Protein AF-A0A7C2UVB3-F1 (afdb_monomer_lite)

pLDDT: mean 71.9, std 19.76, range [25.16, 95.44]

Structure (mmCIF, N/CA/C/O backbone):
data_AF-A0A7C2UVB3-F1
#
_entry.id   AF-A0A7C2UVB3-F1
#
loop_
_atom_site.group_PDB
_atom_site.id
_atom_site.type_symbol
_atom_site.label_atom_id
_atom_site.label_alt_id
_atom_site.label_comp_id
_atom_site.label_asym_id
_atom_site.label_entity_id
_atom_site.label_seq_id
_atom_site.pdbx_PDB_ins_code
_atom_site.Cartn_x
_atom_site.Cartn_y
_atom_site.Cartn_z
_atom_site.occupancy
_atom_site.B_iso_or_equiv
_atom_site.auth_seq_id
_atom_site.auth_comp_id
_atom_site.auth_asym_id
_atom_site.auth_atom_id
_atom_site.pdbx_PDB_model_num
ATOM 1 N N . MET A 1 1 ? -19.884 -17.059 41.011 1.00 30.47 1 MET A N 1
ATOM 2 C CA . MET A 1 1 ? -20.422 -15.747 41.427 1.00 30.47 1 MET A CA 1
ATOM 3 C C . MET A 1 1 ? -20.669 -14.921 40.176 1.00 30.47 1 MET A C 1
ATOM 5 O O . MET A 1 1 ? -19.711 -14.532 39.526 1.00 30.47 1 MET A O 1
ATOM 9 N N . THR A 1 2 ? -21.927 -14.736 39.790 1.00 30.72 2 THR A N 1
ATOM 10 C CA . THR A 1 2 ? -22.340 -13.879 38.671 1.00 30.72 2 THR A CA 1
ATOM 11 C C . THR A 1 2 ? -22.621 -12.485 39.220 1.00 30.72 2 THR A C 1
ATOM 13 O O . THR A 1 2 ? -23.641 -12.265 39.870 1.00 30.72 2 THR A O 1
ATOM 16 N N . THR A 1 3 ? -21.701 -11.543 39.033 1.00 39.38 3 THR A N 1
ATOM 17 C CA . THR A 1 3 ? -21.975 -10.132 39.316 1.00 39.38 3 THR A CA 1
ATOM 18 C C . THR A 1 3 ? -22.904 -9.602 38.225 1.00 39.38 3 THR A C 1
ATOM 20 O O . THR A 1 3 ? -22.481 -9.365 37.096 1.00 39.38 3 THR A O 1
ATOM 23 N N . ASN A 1 4 ? -24.190 -9.440 38.555 1.00 39.50 4 ASN A N 1
ATOM 24 C CA . ASN A 1 4 ? -25.143 -8.679 37.747 1.00 39.50 4 ASN A CA 1
ATOM 25 C C . ASN A 1 4 ? -24.693 -7.214 37.746 1.00 39.50 4 ASN A C 1
ATOM 27 O O . ASN A 1 4 ? -25.090 -6.428 38.604 1.00 39.50 4 ASN A O 1
ATOM 31 N N . ALA A 1 5 ? -23.795 -6.864 36.828 1.00 49.72 5 ALA A N 1
ATOM 32 C CA . ALA A 1 5 ? -23.413 -5.483 36.605 1.00 49.72 5 ALA A CA 1
ATOM 33 C C . ALA A 1 5 ? -24.640 -4.729 36.082 1.00 49.72 5 ALA A C 1
ATOM 35 O O . ALA A 1 5 ? -25.196 -5.092 35.045 1.00 49.72 5 ALA A O 1
ATOM 36 N N . THR A 1 6 ? -25.072 -3.702 36.812 1.00 49.56 6 THR A N 1
ATOM 37 C CA . THR A 1 6 ? -26.117 -2.781 36.362 1.00 49.56 6 THR A CA 1
ATOM 38 C C . THR A 1 6 ? -25.749 -2.261 34.967 1.00 49.56 6 THR A C 1
ATOM 40 O O . THR A 1 6 ? -24.617 -1.799 34.790 1.00 49.56 6 THR A O 1
ATOM 43 N N . PRO A 1 7 ? -26.649 -2.347 33.968 1.00 54.38 7 PRO A N 1
ATOM 44 C CA . PRO A 1 7 ? -26.369 -1.826 32.638 1.00 54.38 7 PRO A CA 1
ATOM 45 C C . PRO A 1 7 ? -26.027 -0.329 32.715 1.00 54.38 7 PRO A C 1
ATOM 47 O O . PRO A 1 7 ? -26.645 0.382 33.514 1.00 54.38 7 PRO A O 1
ATOM 50 N N . PRO A 1 8 ? -25.074 0.169 31.907 1.00 64.94 8 PRO A N 1
ATOM 51 C CA . PRO A 1 8 ? -24.765 1.594 31.837 1.00 64.94 8 PRO A CA 1
ATOM 52 C C . PRO A 1 8 ? -26.015 2.455 31.621 1.00 64.94 8 PRO A C 1
ATOM 54 O O . PRO A 1 8 ? -26.886 2.101 30.826 1.00 64.94 8 PRO A O 1
ATOM 57 N N . ALA A 1 9 ? -26.091 3.600 32.305 1.00 68.56 9 ALA A N 1
ATOM 58 C CA . ALA A 1 9 ? -27.269 4.471 32.292 1.00 68.56 9 ALA A CA 1
ATOM 59 C C . ALA A 1 9 ? -27.664 4.935 30.878 1.00 68.56 9 ALA A C 1
ATOM 61 O O . ALA A 1 9 ? -28.852 4.988 30.566 1.00 68.56 9 ALA A O 1
ATOM 62 N N . PHE A 1 10 ? -26.684 5.164 29.995 1.00 70.94 10 PHE A N 1
ATOM 63 C CA . PHE A 1 10 ? -26.930 5.592 28.616 1.00 70.94 10 PHE A CA 1
ATOM 64 C C . PHE A 1 10 ? -27.733 4.568 27.796 1.00 70.94 10 PHE A C 1
ATOM 66 O O . PHE A 1 10 ? -28.447 4.950 26.873 1.00 70.94 10 PHE A O 1
ATOM 73 N N . LEU A 1 11 ? -27.695 3.273 28.148 1.00 67.25 11 LEU A N 1
ATOM 74 C CA . LEU A 1 11 ? -28.507 2.252 27.474 1.00 67.25 11 LEU A CA 1
ATOM 75 C C . LEU A 1 11 ? -30.012 2.474 27.689 1.00 67.25 11 LEU A C 1
ATOM 77 O O . LEU A 1 11 ? -30.822 1.973 26.913 1.00 67.25 11 LEU A O 1
ATOM 81 N N . GLN A 1 12 ? -30.408 3.218 28.727 1.00 65.44 12 GLN A N 1
ATOM 82 C CA . GLN A 1 12 ? -31.806 3.607 28.926 1.00 65.44 12 GLN A CA 1
ATOM 83 C C . GLN A 1 12 ? -32.231 4.740 27.984 1.00 65.44 12 GLN A C 1
ATOM 85 O O . GLN A 1 12 ? -33.393 4.779 27.590 1.00 65.44 12 GLN A O 1
ATOM 90 N N . GLU A 1 13 ? -31.302 5.613 27.581 1.00 64.88 13 GLU A N 1
ATOM 91 C CA . GLU A 1 13 ? -31.547 6.690 26.609 1.00 64.88 13 GLU A CA 1
ATOM 92 C C . GLU A 1 13 ? -31.698 6.150 25.178 1.00 64.88 13 GLU A C 1
ATOM 94 O O . GLU A 1 13 ? -32.412 6.733 24.369 1.00 64.88 13 GLU A O 1
ATOM 99 N N . LEU A 1 14 ? -31.090 4.995 24.886 1.00 65.62 14 LEU A N 1
ATOM 100 C CA . LEU A 1 14 ? -31.199 4.296 23.599 1.00 65.62 14 LEU A CA 1
ATOM 101 C C . LEU A 1 14 ? -32.540 3.581 23.379 1.00 65.62 14 LEU A C 1
ATOM 103 O O . LEU A 1 14 ? -32.744 2.988 22.328 1.00 65.62 14 LEU A O 1
ATOM 107 N N . ARG A 1 15 ? -33.459 3.614 24.354 1.00 61.59 15 ARG A N 1
ATOM 108 C CA . ARG A 1 15 ? -34.789 2.988 24.232 1.00 61.59 15 ARG A CA 1
ATOM 109 C C . ARG A 1 15 ? -35.727 3.715 23.265 1.00 61.59 15 ARG A C 1
ATOM 111 O O . ARG A 1 15 ? -36.823 3.224 23.019 1.00 61.59 15 ARG A O 1
ATOM 118 N N . GLY A 1 16 ? -35.341 4.893 22.778 1.00 58.34 16 GLY A N 1
ATOM 119 C CA . GLY A 1 16 ? -36.032 5.558 21.680 1.00 58.34 16 GLY A CA 1
ATOM 120 C C . GLY A 1 16 ? -35.488 5.061 20.344 1.00 58.34 16 GLY A C 1
ATOM 121 O O . GLY A 1 16 ? -34.312 5.269 20.062 1.00 58.34 16 GLY A O 1
ATOM 122 N N . ASP A 1 17 ? -36.346 4.474 19.509 1.00 63.03 17 ASP A N 1
ATOM 123 C CA . ASP A 1 17 ? -36.009 3.924 18.182 1.00 63.03 17 ASP A CA 1
ATOM 124 C C . ASP A 1 17 ? -35.639 4.991 17.125 1.00 63.03 17 ASP A C 1
ATOM 126 O O . ASP A 1 17 ? -35.741 4.747 15.926 1.00 63.03 17 ASP A O 1
ATOM 130 N N . ASP A 1 18 ? -35.236 6.200 17.528 1.00 79.69 18 ASP A N 1
ATOM 131 C CA . ASP A 1 18 ? -34.789 7.238 16.597 1.00 79.69 18 ASP A CA 1
ATOM 132 C C . ASP A 1 18 ? -33.296 7.045 16.260 1.00 79.69 18 ASP A C 1
ATOM 134 O O . ASP A 1 18 ? -32.442 7.246 17.134 1.00 79.69 18 ASP A O 1
ATOM 138 N N . PRO A 1 19 ? -32.940 6.737 14.994 1.00 78.88 19 PRO A N 1
ATOM 139 C CA . PRO A 1 19 ? -31.553 6.527 14.571 1.00 78.88 19 PRO A CA 1
ATOM 140 C C . PRO A 1 19 ? -30.614 7.681 14.934 1.00 78.88 19 PRO A C 1
ATOM 142 O O . PRO A 1 19 ? -29.458 7.463 15.300 1.00 78.88 19 PRO A O 1
ATOM 145 N N . LYS A 1 20 ? -31.104 8.928 14.879 1.00 84.56 20 LYS A N 1
ATOM 146 C CA . LYS A 1 20 ? -30.291 10.114 15.196 1.00 84.56 20 LYS A CA 1
ATOM 147 C C . LYS A 1 20 ? -29.961 10.197 16.681 1.00 84.56 20 LYS A C 1
ATOM 149 O O . LYS A 1 20 ? -28.856 10.608 17.041 1.00 84.56 20 LYS A O 1
ATOM 154 N N . THR A 1 21 ? -30.905 9.824 17.537 1.00 80.50 21 THR A N 1
ATOM 155 C CA . THR A 1 21 ? -30.712 9.753 18.986 1.00 80.50 21 THR A CA 1
ATOM 156 C C . THR A 1 21 ? -29.724 8.650 19.342 1.00 80.50 21 THR A C 1
ATOM 158 O O . THR A 1 21 ? -28.780 8.912 20.088 1.00 80.50 21 THR A O 1
ATOM 161 N N . ILE A 1 22 ? -29.869 7.466 18.740 1.00 75.00 22 ILE A N 1
ATOM 162 C CA . ILE A 1 22 ? -28.958 6.334 18.953 1.00 75.00 22 ILE A CA 1
ATOM 163 C C . ILE A 1 22 ? -27.530 6.704 18.565 1.00 75.00 22 ILE A C 1
ATOM 165 O O . ILE A 1 22 ? -26.608 6.510 19.358 1.00 75.00 22 ILE A O 1
ATOM 169 N N . GLN A 1 23 ? -27.350 7.311 17.390 1.00 80.69 23 GLN A N 1
ATOM 170 C CA . GLN A 1 23 ? -26.035 7.745 16.946 1.00 80.69 23 GLN A CA 1
ATOM 171 C C . GLN A 1 23 ? -25.456 8.784 17.908 1.00 80.69 23 GLN A C 1
ATOM 173 O O . GLN A 1 23 ? -24.386 8.560 18.459 1.00 80.69 23 GLN A O 1
ATOM 178 N N . ARG A 1 24 ? -26.189 9.857 18.226 1.00 84.88 24 ARG A N 1
ATOM 179 C CA . ARG A 1 24 ? -25.705 10.914 19.131 1.00 84.88 24 ARG A CA 1
ATOM 180 C C . ARG A 1 24 ? -25.299 10.388 20.512 1.00 84.88 24 ARG A C 1
ATOM 182 O O . ARG A 1 24 ? -24.270 10.809 21.039 1.00 84.88 24 ARG A O 1
ATOM 189 N N . VAL A 1 25 ? -26.101 9.505 21.109 1.00 78.75 25 VAL A N 1
ATOM 190 C CA . VAL A 1 25 ? -25.789 8.899 22.413 1.00 78.75 25 VAL A CA 1
ATOM 191 C C . VAL A 1 25 ? -24.550 8.015 22.294 1.00 78.75 25 VAL A C 1
ATOM 193 O O . VAL A 1 25 ? -23.646 8.139 23.113 1.00 78.75 25 VAL A O 1
ATOM 196 N N . ALA A 1 26 ? -24.445 7.191 21.248 1.00 78.94 26 ALA A N 1
ATOM 197 C CA . ALA A 1 26 ? -23.254 6.382 21.008 1.00 78.94 26 ALA A CA 1
ATOM 198 C C . ALA A 1 26 ? -21.985 7.242 20.907 1.00 78.94 26 ALA A C 1
ATOM 200 O O . ALA A 1 26 ? -21.006 6.963 21.596 1.00 78.94 26 ALA A O 1
ATOM 201 N N . GLU A 1 27 ? -22.013 8.321 20.120 1.00 84.06 27 GLU A N 1
ATOM 202 C CA . GLU A 1 27 ? -20.860 9.212 19.959 1.00 84.06 27 GLU A CA 1
ATOM 203 C C . GLU A 1 27 ? -20.448 9.877 21.276 1.00 84.06 27 GLU A C 1
ATOM 205 O O . GLU A 1 27 ? -19.255 9.934 21.584 1.00 84.06 27 GLU A O 1
ATOM 210 N N . ARG A 1 28 ? -21.431 10.342 22.063 1.00 85.12 28 ARG A N 1
ATOM 211 C CA . ARG A 1 28 ? -21.217 10.956 23.383 1.00 85.12 28 ARG A CA 1
ATOM 212 C C . ARG A 1 28 ? -20.505 10.004 24.341 1.00 85.12 28 ARG A C 1
ATOM 214 O O . ARG A 1 28 ? -19.633 10.431 25.090 1.00 85.12 28 ARG A O 1
ATOM 221 N N . GLU A 1 29 ? -20.858 8.725 24.292 1.00 81.94 29 GLU A N 1
ATOM 222 C CA . GLU A 1 29 ? -20.306 7.682 25.161 1.00 81.94 29 GLU A CA 1
ATOM 223 C C . GLU A 1 29 ? -19.037 7.025 24.576 1.00 81.94 29 GLU A C 1
ATOM 225 O O . GLU A 1 29 ? -18.498 6.082 25.155 1.00 81.94 29 GLU A O 1
ATOM 230 N N . GLY A 1 30 ? -18.530 7.512 23.435 1.00 74.25 30 GLY A N 1
ATOM 231 C CA . GLY A 1 30 ? -17.286 7.028 22.828 1.00 74.25 30 GLY A CA 1
ATOM 232 C C . GLY A 1 30 ? -17.432 5.766 21.972 1.00 74.25 30 GLY A C 1
ATOM 233 O O . GLY A 1 30 ? -16.449 5.055 21.747 1.00 74.25 30 GLY A O 1
ATOM 234 N N . PHE A 1 31 ? -18.633 5.491 21.472 1.00 76.25 31 PHE A N 1
ATOM 235 C CA . PHE A 1 31 ? -18.946 4.386 20.570 1.00 76.25 31 PHE A CA 1
ATOM 236 C C . PHE A 1 31 ? -19.192 4.875 19.140 1.00 76.25 31 PHE A C 1
ATOM 238 O O . PHE A 1 31 ? -19.507 6.037 18.875 1.00 76.25 31 PHE A O 1
ATOM 245 N N . GLU A 1 32 ? -19.027 3.959 18.200 1.00 79.31 32 GLU A N 1
ATOM 246 C CA . GLU A 1 32 ? -19.531 4.069 16.841 1.00 79.31 32 GLU A CA 1
ATOM 247 C C . GLU A 1 32 ? -20.728 3.127 16.701 1.00 79.31 32 GLU A C 1
ATOM 249 O O . GLU A 1 32 ? -20.689 1.990 17.181 1.00 79.31 32 GLU A O 1
ATOM 254 N N . ALA A 1 33 ? -21.813 3.642 16.123 1.00 80.12 33 ALA A N 1
ATOM 255 C CA . ALA A 1 33 ? -23.078 2.937 15.996 1.00 80.12 33 ALA A CA 1
ATOM 256 C C . ALA A 1 33 ? -23.246 2.416 14.569 1.00 80.12 33 ALA A C 1
ATOM 258 O O . ALA A 1 33 ? -23.208 3.192 13.616 1.00 80.12 33 ALA A O 1
ATOM 259 N N . PHE A 1 34 ? -23.478 1.114 14.439 1.00 76.38 34 PHE A N 1
ATOM 260 C CA . PHE A 1 34 ? -23.721 0.444 13.167 1.00 76.38 34 PHE A CA 1
ATOM 261 C C . PHE A 1 34 ? -25.123 -0.146 13.172 1.00 76.38 34 PHE A C 1
ATOM 263 O O . PHE A 1 34 ? -25.469 -0.901 14.080 1.00 76.38 34 PHE A O 1
ATOM 270 N N . GLN A 1 35 ? -25.917 0.171 12.155 1.00 74.81 35 GLN A N 1
ATOM 271 C CA . GLN A 1 35 ? -27.213 -0.462 11.953 1.00 74.81 35 GLN A CA 1
ATOM 272 C C . GLN A 1 35 ? -27.049 -1.636 10.990 1.00 74.81 35 GLN A C 1
ATOM 274 O O . GLN A 1 35 ? -26.565 -1.457 9.871 1.00 74.81 35 GLN A O 1
ATOM 279 N N . LYS A 1 36 ? -27.459 -2.833 11.413 1.00 68.62 36 LYS A N 1
ATOM 280 C CA . LYS A 1 36 ? -27.538 -4.002 10.534 1.00 68.62 36 LYS A CA 1
ATOM 281 C C . LYS A 1 36 ? -28.809 -4.767 10.855 1.00 68.62 36 LYS A C 1
ATOM 283 O O . LYS A 1 36 ? -29.023 -5.145 12.004 1.00 68.62 36 LYS A O 1
ATOM 288 N N . GLU A 1 37 ? -29.635 -4.965 9.829 1.00 73.75 37 GLU A N 1
ATOM 289 C CA . GLU A 1 37 ? -30.998 -5.484 9.987 1.00 73.75 37 GLU A CA 1
ATOM 290 C C . GLU A 1 37 ? -31.771 -4.628 11.014 1.00 73.75 37 GLU A C 1
ATOM 292 O O . GLU A 1 37 ? -31.737 -3.396 10.937 1.00 73.75 37 GLU A O 1
ATOM 297 N N . ASP A 1 38 ? -32.414 -5.264 11.992 1.00 69.25 38 ASP A N 1
ATOM 298 C CA . ASP A 1 38 ? -33.230 -4.605 13.016 1.00 69.25 38 ASP A CA 1
ATOM 299 C C . ASP A 1 38 ? -32.433 -4.254 14.290 1.00 69.25 38 ASP A C 1
ATOM 301 O O . ASP A 1 38 ? -33.012 -3.855 15.301 1.00 69.25 38 ASP A O 1
ATOM 305 N N . ALA A 1 39 ? -31.102 -4.410 14.274 1.00 70.06 39 ALA A N 1
ATOM 306 C CA . ALA A 1 39 ? -30.247 -4.228 15.444 1.00 70.06 39 ALA A CA 1
ATOM 307 C C . ALA A 1 39 ? -29.206 -3.112 15.269 1.00 70.06 39 ALA A C 1
ATOM 309 O O . ALA A 1 39 ? -28.646 -2.889 14.191 1.00 70.06 39 ALA A O 1
ATOM 310 N N . TRP A 1 40 ? -28.901 -2.451 16.388 1.00 71.88 40 TRP A N 1
ATOM 311 C CA . TRP A 1 40 ? -27.797 -1.503 16.508 1.00 71.88 40 TRP A CA 1
ATOM 312 C C . TRP A 1 40 ? -26.621 -2.132 17.248 1.00 71.88 40 TRP A C 1
ATOM 314 O O . TRP A 1 40 ? -26.754 -2.621 18.371 1.00 71.88 40 TRP A O 1
ATOM 324 N N . TYR A 1 41 ? -25.447 -2.065 16.630 1.00 71.94 41 TYR A N 1
ATOM 325 C CA . TYR A 1 41 ? -24.182 -2.518 17.189 1.00 71.94 41 TYR A CA 1
ATOM 326 C C . TYR A 1 41 ? -23.368 -1.301 17.613 1.00 71.94 41 TYR A C 1
ATOM 328 O O . TYR A 1 41 ? -23.036 -0.450 16.792 1.00 71.94 41 TYR A O 1
ATOM 336 N N . LEU A 1 42 ? -23.041 -1.220 18.903 1.00 72.06 42 LEU A N 1
ATOM 337 C CA . LEU A 1 42 ? -22.206 -0.160 19.459 1.00 72.06 42 LEU A CA 1
ATOM 338 C C . LEU A 1 42 ? -20.801 -0.700 19.693 1.00 72.06 42 LEU A C 1
ATOM 340 O O . LEU A 1 42 ? -20.585 -1.516 20.592 1.00 72.06 42 LEU A O 1
ATOM 344 N N . ILE A 1 43 ? -19.840 -0.241 18.897 1.00 69.06 43 ILE A N 1
ATOM 345 C CA . ILE A 1 43 ? -18.441 -0.658 19.019 1.00 69.06 43 ILE A CA 1
ATOM 346 C C . ILE A 1 43 ? -17.638 0.507 19.603 1.00 69.06 43 ILE A C 1
ATOM 348 O O . ILE A 1 43 ? -17.737 1.620 19.088 1.00 69.06 43 ILE A O 1
ATOM 352 N N . PRO A 1 44 ? -16.846 0.308 20.673 1.00 69.56 44 PRO A N 1
ATOM 353 C CA . PRO A 1 44 ? -16.008 1.373 21.211 1.00 69.56 44 PRO A CA 1
ATOM 354 C C . PRO A 1 44 ? -15.088 1.953 20.129 1.00 69.56 44 PRO A C 1
ATOM 356 O O . PRO A 1 44 ? -14.332 1.212 19.494 1.00 69.56 44 PRO A O 1
ATOM 359 N N . ARG A 1 45 ? -15.080 3.282 19.962 1.00 69.50 45 ARG A N 1
ATOM 360 C CA . ARG A 1 45 ? -14.179 3.970 19.015 1.00 69.50 45 ARG A CA 1
ATOM 361 C C . ARG A 1 45 ? -12.714 3.693 19.325 1.00 69.50 45 ARG A C 1
ATOM 363 O O . ARG A 1 45 ? -11.891 3.655 18.422 1.00 69.50 45 ARG A O 1
ATOM 370 N N . THR A 1 46 ? -12.390 3.471 20.597 1.00 65.19 46 THR A N 1
ATOM 371 C CA . THR A 1 46 ? -11.058 3.055 21.051 1.00 65.19 46 THR A CA 1
ATOM 372 C C . THR A 1 46 ? -10.642 1.708 20.470 1.00 65.19 46 THR A C 1
ATOM 374 O O . THR A 1 46 ? -9.487 1.539 20.099 1.00 65.19 46 THR A O 1
ATOM 377 N N . LEU A 1 47 ? -11.569 0.758 20.345 1.00 65.38 47 LEU A N 1
ATOM 378 C CA . LEU A 1 47 ? -11.290 -0.555 19.768 1.00 65.38 47 LEU A CA 1
ATOM 379 C C . LEU A 1 47 ? -11.107 -0.449 18.250 1.00 65.38 47 LEU A C 1
ATOM 381 O O . LEU A 1 47 ? -10.141 -0.986 17.710 1.00 65.38 47 LEU A O 1
ATOM 385 N N . LEU A 1 48 ? -11.978 0.306 17.574 1.00 66.44 48 LEU A N 1
ATOM 386 C CA . LEU A 1 48 ? -11.862 0.558 16.133 1.00 66.44 48 LEU A CA 1
ATOM 387 C C . LEU A 1 48 ? -10.575 1.315 15.790 1.00 66.44 48 LEU A C 1
ATOM 389 O O . LEU A 1 48 ? -9.884 0.969 14.830 1.00 66.44 48 LEU A O 1
ATOM 393 N N . SER A 1 49 ? -10.205 2.310 16.598 1.00 68.25 49 SER A N 1
ATOM 394 C CA . SER A 1 49 ? -8.992 3.096 16.386 1.00 68.25 49 SER A CA 1
ATOM 395 C C . SER A 1 49 ? -7.721 2.294 16.655 1.00 68.25 49 SER A C 1
ATOM 397 O O . SER A 1 49 ? -6.725 2.530 15.980 1.00 68.25 49 SER A O 1
ATOM 399 N N . GLN A 1 50 ? -7.743 1.311 17.556 1.00 67.81 50 GLN A N 1
ATOM 400 C CA . GLN A 1 50 ? -6.608 0.420 17.826 1.00 67.81 50 GLN A CA 1
ATOM 401 C C . GLN A 1 50 ? -6.387 -0.658 16.756 1.00 67.81 50 GLN A C 1
ATOM 403 O O . GLN A 1 50 ? -5.387 -1.375 16.819 1.00 67.81 50 GLN A O 1
ATOM 408 N N . SER A 1 51 ? -7.282 -0.804 15.779 1.00 72.69 51 SER A N 1
ATOM 409 C CA . SER A 1 51 ? -7.070 -1.742 14.675 1.00 72.69 51 SER A CA 1
ATOM 410 C C . SER A 1 51 ? -5.854 -1.334 13.835 1.00 72.69 51 SER A C 1
ATOM 412 O O . SER A 1 51 ? -5.605 -0.149 13.602 1.00 72.69 51 SER A O 1
ATOM 414 N N . GLN A 1 52 ? -5.096 -2.312 13.330 1.00 72.69 52 GLN A N 1
ATOM 415 C CA . GLN A 1 52 ? -3.948 -2.036 12.459 1.00 72.69 52 GLN A CA 1
ATOM 416 C C . GLN A 1 52 ? -4.342 -1.206 11.235 1.00 72.69 52 GLN A C 1
ATOM 418 O O . GLN A 1 52 ? -3.587 -0.333 10.812 1.00 72.69 52 GLN A O 1
ATOM 423 N N . ILE A 1 53 ? -5.528 -1.455 10.683 1.00 74.31 53 ILE A N 1
ATOM 424 C CA . ILE A 1 53 ? -6.007 -0.720 9.524 1.00 74.31 53 ILE A CA 1
ATOM 425 C C . ILE A 1 53 ? -6.241 0.758 9.844 1.00 74.31 53 ILE A C 1
ATOM 427 O O . ILE A 1 53 ? -5.810 1.617 9.079 1.00 74.31 53 ILE A O 1
ATOM 431 N N . ALA A 1 54 ? -6.808 1.073 11.010 1.00 77.12 54 ALA A N 1
ATOM 432 C CA . ALA A 1 54 ? -6.987 2.453 11.437 1.00 77.12 54 ALA A CA 1
ATOM 433 C C . ALA A 1 54 ? -5.641 3.140 11.731 1.00 77.12 54 ALA A C 1
ATOM 435 O O . ALA A 1 54 ? -5.474 4.314 11.394 1.00 77.12 54 ALA A O 1
ATOM 436 N N . ARG A 1 55 ? -4.659 2.417 12.297 1.00 82.88 55 ARG A N 1
ATOM 437 C CA . ARG A 1 55 ? -3.282 2.925 12.467 1.00 82.88 55 ARG A CA 1
ATOM 438 C C . ARG A 1 55 ? -2.639 3.255 11.127 1.00 82.88 55 ARG A C 1
ATOM 440 O O . ARG A 1 55 ? -2.137 4.358 10.938 1.00 82.88 55 ARG A O 1
ATOM 447 N N . ALA A 1 56 ? -2.693 2.309 10.192 1.00 84.62 56 ALA A N 1
ATOM 448 C CA . ALA A 1 56 ? -2.155 2.472 8.851 1.00 84.62 56 ALA A CA 1
ATOM 449 C C . ALA A 1 56 ? -2.813 3.650 8.133 1.00 84.62 56 ALA A C 1
ATOM 451 O O . ALA A 1 56 ? -2.105 4.449 7.533 1.00 84.62 56 ALA A O 1
ATOM 452 N N . ASN A 1 57 ? -4.136 3.798 8.251 1.00 87.50 57 ASN A N 1
ATOM 453 C CA . ASN A 1 57 ? -4.855 4.929 7.678 1.00 87.50 57 ASN A CA 1
ATOM 454 C C . ASN A 1 57 ? -4.327 6.258 8.237 1.00 87.50 57 ASN A C 1
ATOM 456 O O . ASN A 1 57 ? -3.897 7.107 7.469 1.00 87.50 57 ASN A O 1
ATOM 460 N N . ARG A 1 58 ? -4.220 6.403 9.567 1.00 90.56 58 ARG A N 1
ATOM 461 C CA . ARG A 1 58 ? -3.668 7.624 10.191 1.00 90.56 58 ARG A CA 1
ATOM 462 C C . ARG A 1 58 ? -2.236 7.926 9.753 1.00 90.56 58 ARG A C 1
ATOM 464 O O . ARG A 1 58 ? -1.930 9.078 9.457 1.00 90.56 58 ARG A O 1
ATOM 471 N N . ILE A 1 59 ? -1.370 6.912 9.691 1.00 91.00 59 ILE A N 1
ATOM 472 C CA . ILE A 1 59 ? 0.009 7.073 9.205 1.00 91.00 59 ILE A CA 1
ATOM 473 C C . ILE A 1 59 ? -0.007 7.558 7.754 1.00 91.00 59 ILE A C 1
ATOM 475 O O . ILE A 1 59 ? 0.647 8.544 7.435 1.00 91.00 59 ILE A O 1
ATOM 479 N N . LEU A 1 60 ? -0.762 6.896 6.876 1.00 92.44 60 LEU A N 1
ATOM 480 C CA . LEU A 1 60 ? -0.813 7.219 5.450 1.00 92.44 60 LEU A CA 1
ATOM 481 C C . LEU A 1 60 ? -1.423 8.596 5.185 1.00 92.44 60 LEU A C 1
ATOM 483 O O . LEU A 1 60 ? -0.872 9.339 4.379 1.00 92.44 60 LEU A O 1
ATOM 487 N N . SER A 1 61 ? -2.505 8.961 5.876 1.00 92.12 61 SER A N 1
ATOM 488 C CA . SER A 1 61 ? -3.102 10.296 5.782 1.00 92.12 61 SER A CA 1
ATOM 489 C C . SER A 1 61 ? -2.119 11.371 6.233 1.00 92.12 61 SER A C 1
ATOM 491 O O . SER A 1 61 ? -1.961 12.373 5.544 1.00 92.12 61 SER A O 1
ATOM 493 N N . HIS A 1 62 ? -1.401 11.140 7.338 1.00 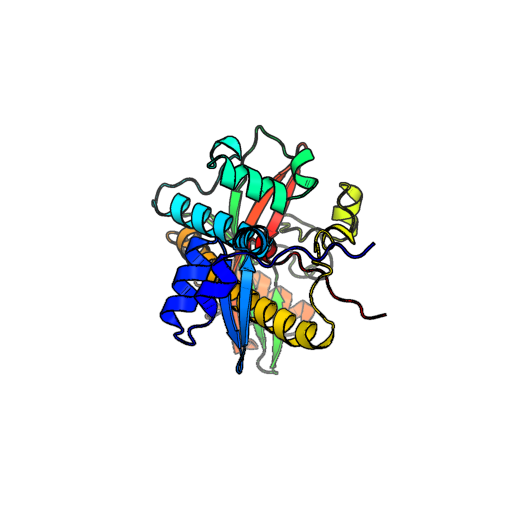93.06 62 HIS A N 1
ATOM 494 C CA . HIS A 1 62 ? -0.392 12.084 7.809 1.00 93.06 62 HIS A CA 1
ATOM 495 C C . HIS A 1 62 ? 0.785 12.206 6.835 1.00 93.06 62 HIS A C 1
ATOM 497 O O . HIS A 1 62 ? 1.278 13.302 6.591 1.00 93.06 62 HIS A O 1
ATOM 503 N N . LEU A 1 63 ? 1.238 11.093 6.255 1.00 91.44 63 LEU A N 1
ATOM 504 C CA . LEU A 1 63 ? 2.267 11.115 5.218 1.00 91.44 63 LEU A CA 1
ATOM 505 C C . LEU A 1 63 ? 1.785 11.885 3.981 1.00 91.44 63 LEU A C 1
ATOM 507 O O . LEU A 1 63 ? 2.536 12.698 3.455 1.00 91.44 63 LEU A O 1
ATOM 511 N N . LEU A 1 64 ? 0.540 11.680 3.543 1.00 91.69 64 LEU A N 1
ATOM 512 C CA . LEU A 1 64 ? -0.034 12.407 2.410 1.00 91.69 64 LEU A CA 1
ATOM 513 C C . LEU A 1 64 ? -0.072 13.915 2.668 1.00 91.69 64 LEU A C 1
ATOM 515 O O . LEU A 1 64 ? 0.363 14.683 1.814 1.00 91.69 64 LEU A O 1
ATOM 519 N N . GLU A 1 65 ? -0.549 14.322 3.844 1.00 91.00 65 GLU A N 1
ATOM 520 C CA . GLU A 1 65 ? -0.570 15.721 4.273 1.00 91.00 65 GLU A CA 1
ATOM 521 C C . GLU A 1 65 ? 0.844 16.300 4.339 1.00 91.00 65 GLU A C 1
ATOM 523 O O . GLU A 1 65 ? 1.110 17.351 3.774 1.00 91.00 65 GLU A O 1
ATOM 528 N N . ARG A 1 66 ? 1.796 15.584 4.941 1.00 87.56 66 ARG A N 1
ATOM 529 C CA . ARG A 1 66 ? 3.192 16.028 5.025 1.00 87.56 66 ARG A CA 1
ATOM 530 C C . ARG A 1 66 ? 3.821 16.263 3.652 1.00 87.56 66 ARG A C 1
ATOM 532 O O . ARG A 1 66 ? 4.666 17.141 3.512 1.00 87.56 66 ARG A O 1
ATOM 539 N N . PHE A 1 67 ? 3.456 15.458 2.659 1.00 83.12 67 PHE A N 1
ATOM 540 C CA . PHE A 1 67 ? 3.976 15.585 1.300 1.00 83.12 67 PHE A CA 1
ATOM 541 C C . PHE A 1 67 ? 3.099 16.472 0.409 1.00 83.12 67 PHE A C 1
ATOM 543 O O . PHE A 1 67 ? 3.287 16.458 -0.807 1.00 83.12 67 PHE A O 1
ATOM 550 N N . SER A 1 68 ? 2.164 17.252 0.969 1.00 80.12 68 SER A N 1
ATOM 551 C CA . SER A 1 68 ? 1.296 18.160 0.205 1.00 80.12 68 SER A CA 1
ATOM 552 C C . SER A 1 68 ? 2.048 19.296 -0.480 1.00 80.12 68 SER A C 1
ATOM 554 O O . SER A 1 68 ? 1.561 19.805 -1.487 1.00 80.12 68 SER A O 1
ATOM 556 N N . ASP A 1 69 ? 3.222 19.670 0.032 1.00 77.94 69 ASP A N 1
ATOM 557 C CA . ASP A 1 69 ? 4.059 20.748 -0.505 1.00 77.94 69 ASP A CA 1
ATOM 558 C C . ASP A 1 69 ? 5.034 20.208 -1.552 1.00 77.94 69 ASP A C 1
ATOM 560 O O . ASP A 1 69 ? 5.450 19.052 -1.488 1.00 77.94 69 ASP A O 1
ATOM 564 N N . GLU A 1 70 ? 5.313 20.972 -2.614 1.00 69.56 70 GLU A N 1
ATOM 565 C CA . GLU A 1 70 ? 6.084 20.450 -3.767 1.00 69.56 70 GLU A CA 1
ATOM 566 C C . GLU A 1 70 ? 7.546 20.184 -3.418 1.00 69.56 70 GLU A C 1
ATOM 568 O O . GLU A 1 70 ? 8.170 19.292 -3.985 1.00 69.56 70 GLU A O 1
ATOM 573 N N . GLU A 1 71 ? 8.055 20.909 -2.429 1.00 73.12 71 GLU A N 1
ATOM 574 C CA . GLU A 1 71 ? 9.421 20.793 -1.926 1.00 73.12 71 GLU A CA 1
ATOM 575 C C . GLU A 1 71 ? 9.524 19.866 -0.703 1.00 73.12 71 GLU A C 1
ATOM 577 O O . GLU A 1 71 ? 10.608 19.702 -0.135 1.00 73.12 71 GLU A O 1
ATOM 582 N N . ALA A 1 72 ? 8.412 19.256 -0.268 1.00 77.69 72 ALA A N 1
ATOM 583 C CA . ALA A 1 72 ? 8.408 18.414 0.918 1.00 77.69 72 ALA A CA 1
ATOM 584 C C . ALA A 1 72 ? 9.357 17.214 0.735 1.00 77.69 72 ALA A C 1
ATOM 586 O O . ALA A 1 72 ? 9.233 16.454 -0.232 1.00 77.69 72 ALA A O 1
ATOM 587 N N . PRO A 1 73 ? 10.299 16.980 1.667 1.00 81.00 73 PRO A N 1
ATOM 588 C CA . PRO A 1 73 ? 11.229 15.872 1.546 1.00 81.00 73 PRO A CA 1
ATOM 589 C C . PRO A 1 73 ? 10.477 14.546 1.655 1.00 81.00 73 PRO A C 1
ATOM 591 O O . PRO A 1 73 ? 9.812 14.291 2.653 1.00 81.00 73 PRO A O 1
ATOM 594 N N . THR A 1 74 ? 10.680 13.637 0.703 1.00 83.38 74 THR A N 1
ATOM 595 C CA . THR A 1 74 ? 10.086 12.281 0.691 1.00 83.38 74 THR A CA 1
ATOM 596 C C . THR A 1 74 ? 10.722 11.321 1.709 1.00 83.38 74 THR A C 1
ATOM 598 O O . THR A 1 74 ? 10.553 10.101 1.645 1.00 83.38 74 THR A O 1
ATOM 601 N N . SER A 1 75 ? 11.478 11.871 2.662 1.00 88.00 75 SER A N 1
ATOM 602 C CA . SER A 1 75 ? 12.166 11.144 3.722 1.00 88.00 75 SER A CA 1
ATOM 603 C C . SER A 1 75 ? 11.892 11.774 5.083 1.00 88.00 75 SER A C 1
ATOM 605 O O . SER A 1 75 ? 11.779 12.996 5.188 1.00 88.00 75 SER A O 1
ATOM 607 N N . PHE A 1 76 ? 11.816 10.956 6.129 1.00 90.12 76 PHE A N 1
ATOM 608 C CA . PHE A 1 76 ? 11.472 11.403 7.480 1.00 90.12 76 PHE A CA 1
ATOM 609 C C . PHE A 1 76 ? 12.120 10.514 8.548 1.00 90.12 76 PHE A C 1
ATOM 611 O O . PHE A 1 76 ? 12.466 9.364 8.291 1.00 90.12 76 PHE A O 1
ATOM 618 N N . THR A 1 77 ? 12.288 11.042 9.757 1.00 89.69 77 THR A N 1
ATOM 619 C CA . THR A 1 77 ? 12.644 10.261 10.956 1.00 89.69 77 THR A CA 1
ATOM 620 C C . THR A 1 77 ? 11.409 10.090 11.838 1.00 89.69 77 THR A C 1
ATOM 622 O O . THR A 1 77 ? 10.452 10.856 11.701 1.00 89.69 77 THR A O 1
ATOM 625 N N . LEU A 1 78 ? 11.419 9.132 12.773 1.00 88.44 78 LEU A N 1
ATOM 626 C CA . LEU A 1 78 ? 10.330 9.014 13.754 1.00 88.44 78 LEU A CA 1
ATOM 627 C C . LEU A 1 78 ? 10.177 10.285 14.599 1.00 88.44 78 LEU A C 1
ATOM 629 O O . LEU A 1 78 ? 9.054 10.699 14.856 1.00 88.44 78 LEU A O 1
ATOM 633 N N . ASP A 1 79 ? 11.284 10.943 14.950 1.00 86.00 79 ASP A N 1
ATOM 634 C CA . ASP A 1 79 ? 11.269 12.186 15.737 1.00 86.00 79 ASP A CA 1
ATOM 635 C C . ASP A 1 79 ? 10.668 13.372 14.972 1.00 86.00 79 ASP A C 1
ATOM 637 O O . ASP A 1 79 ? 10.250 14.360 15.568 1.00 86.00 79 ASP A O 1
ATOM 641 N N . SER A 1 80 ? 10.616 13.281 13.640 1.00 87.56 80 SER A N 1
ATOM 642 C CA . SER A 1 80 ? 9.984 14.297 12.797 1.00 87.56 80 SER A CA 1
ATOM 643 C C . SER A 1 80 ? 8.472 14.109 12.637 1.00 87.56 80 SER A C 1
ATOM 645 O O . SER A 1 80 ? 7.828 14.947 12.001 1.00 87.56 80 SER A O 1
ATOM 647 N N . LEU A 1 81 ? 7.913 13.013 13.160 1.00 90.00 81 LEU A N 1
ATOM 648 C CA . LEU A 1 81 ? 6.480 12.735 13.161 1.00 90.00 81 LEU A CA 1
ATOM 649 C C . LEU A 1 81 ? 5.851 13.226 14.474 1.00 90.00 81 LEU A C 1
ATOM 651 O O . LEU A 1 81 ? 6.509 13.201 15.516 1.00 90.00 81 LEU A O 1
ATOM 655 N N . PRO A 1 82 ? 4.560 13.610 14.473 1.00 93.56 82 PRO A N 1
ATOM 656 C CA . PRO A 1 82 ? 3.820 13.823 15.709 1.00 93.56 82 PRO A CA 1
ATOM 657 C C . PRO A 1 82 ? 3.950 12.600 16.632 1.00 93.56 82 PRO A C 1
ATOM 659 O O . PRO A 1 82 ? 3.873 11.476 16.126 1.00 93.56 82 PRO A O 1
ATOM 662 N N . PRO A 1 83 ? 4.081 12.769 17.964 1.00 92.94 83 PRO A N 1
ATOM 663 C CA . PRO A 1 83 ? 4.343 11.659 18.8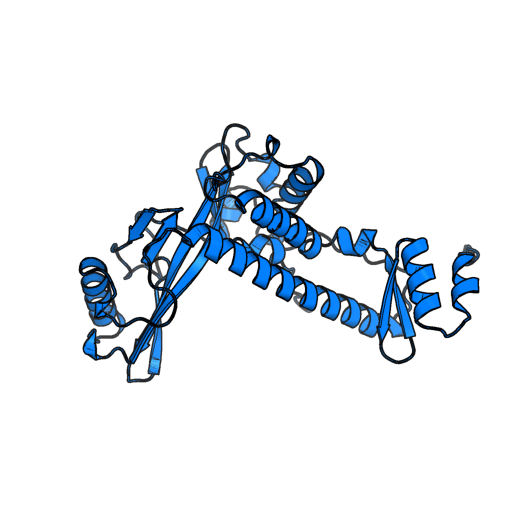86 1.00 92.94 83 PRO A CA 1
ATOM 664 C C . PRO A 1 83 ? 3.374 10.484 18.734 1.00 92.94 83 PRO A C 1
ATOM 666 O O . PRO A 1 83 ? 3.793 9.330 18.738 1.00 92.94 83 PRO A O 1
ATOM 669 N N . THR A 1 84 ? 2.087 10.773 18.518 1.00 91.50 84 THR A N 1
ATOM 670 C CA . THR A 1 84 ? 1.069 9.751 18.258 1.00 91.50 84 THR A CA 1
ATOM 671 C C . THR A 1 84 ? 1.359 8.978 16.973 1.00 91.50 84 THR A C 1
ATOM 673 O O . THR A 1 84 ? 1.344 7.758 16.994 1.00 91.50 84 THR A O 1
ATOM 676 N N . ILE A 1 85 ? 1.681 9.648 15.864 1.00 93.56 85 ILE A N 1
ATOM 677 C CA . ILE A 1 85 ? 1.966 8.985 14.580 1.00 93.56 85 ILE A CA 1
ATOM 678 C C . ILE A 1 85 ? 3.280 8.200 14.636 1.00 93.56 85 ILE A C 1
ATOM 680 O O . ILE A 1 85 ? 3.359 7.105 14.081 1.00 93.56 85 ILE A O 1
ATOM 684 N N . ALA A 1 86 ? 4.294 8.725 15.328 1.00 91.19 86 ALA A N 1
ATOM 685 C CA . ALA A 1 86 ? 5.541 8.007 15.569 1.00 91.19 86 ALA A CA 1
ATOM 686 C C . ALA A 1 86 ? 5.281 6.690 16.313 1.00 91.19 86 ALA A C 1
ATOM 688 O O . ALA A 1 86 ? 5.825 5.654 15.935 1.00 91.19 86 ALA A O 1
ATOM 689 N N . GLU A 1 87 ? 4.420 6.718 17.331 1.00 89.44 87 GLU A N 1
ATOM 690 C CA . GLU A 1 87 ? 4.058 5.521 18.085 1.00 89.44 87 GLU A CA 1
ATOM 691 C C . GLU A 1 87 ? 3.229 4.538 17.258 1.00 89.44 87 GLU A C 1
ATOM 693 O O . GLU A 1 87 ? 3.534 3.350 17.241 1.00 89.44 87 GLU A O 1
ATOM 698 N N . GLU A 1 88 ? 2.255 5.015 16.482 1.00 88.62 88 GLU A N 1
ATOM 699 C CA . GLU A 1 88 ? 1.499 4.152 15.565 1.00 88.62 88 GLU A CA 1
ATOM 700 C C . GLU A 1 88 ? 2.418 3.487 14.535 1.00 88.62 88 GLU A C 1
ATOM 702 O O . GLU A 1 88 ? 2.257 2.304 14.236 1.00 88.62 88 GLU A O 1
ATOM 707 N N . MET A 1 89 ? 3.416 4.213 14.020 1.00 86.31 89 MET A N 1
ATOM 708 C CA . MET A 1 89 ? 4.426 3.654 13.123 1.00 86.31 89 MET A CA 1
ATOM 709 C C . MET A 1 89 ? 5.255 2.577 13.830 1.00 86.31 89 MET A C 1
ATOM 711 O O . MET A 1 89 ? 5.460 1.510 13.257 1.00 86.31 89 MET A O 1
ATOM 715 N N . ARG A 1 90 ? 5.693 2.797 15.079 1.00 83.81 90 ARG A N 1
ATOM 716 C CA . ARG A 1 90 ? 6.387 1.758 15.864 1.00 83.81 90 ARG A CA 1
ATOM 717 C C . ARG A 1 90 ? 5.510 0.525 16.063 1.00 83.81 90 ARG A C 1
ATOM 719 O O . ARG A 1 90 ? 5.985 -0.584 15.846 1.00 83.81 90 ARG A O 1
ATOM 726 N N . LEU A 1 91 ? 4.234 0.713 16.401 1.00 77.56 91 LEU A N 1
ATOM 727 C CA . LEU A 1 91 ? 3.276 -0.378 16.589 1.00 77.56 91 LEU A CA 1
ATOM 728 C C . LEU A 1 91 ? 3.040 -1.166 15.295 1.00 77.56 91 LEU A C 1
ATOM 730 O O . LEU A 1 91 ? 3.000 -2.392 15.335 1.00 77.56 91 LEU A O 1
ATOM 734 N N . VAL A 1 92 ? 2.921 -0.491 14.147 1.00 76.62 92 VAL A N 1
ATOM 735 C CA . VAL A 1 92 ? 2.768 -1.154 12.838 1.00 76.62 92 VAL A CA 1
ATOM 736 C C . VAL A 1 92 ? 4.056 -1.861 12.403 1.00 76.62 92 VAL A C 1
ATOM 738 O O . VAL A 1 92 ? 3.985 -2.887 11.733 1.00 76.62 92 VAL A O 1
ATOM 741 N N . LEU A 1 93 ? 5.230 -1.356 12.790 1.00 73.94 93 LEU A N 1
ATOM 742 C CA . LEU A 1 93 ? 6.515 -2.018 12.540 1.00 73.94 93 LEU A CA 1
ATOM 743 C C . LEU A 1 93 ? 6.777 -3.206 13.487 1.00 73.94 93 LEU A C 1
ATOM 745 O O . LEU A 1 93 ? 7.618 -4.050 13.170 1.00 73.94 93 LEU A O 1
ATOM 749 N N . GLY A 1 94 ? 6.088 -3.287 14.629 1.00 73.81 94 GLY A N 1
ATOM 750 C CA . GLY A 1 94 ? 6.283 -4.345 15.624 1.00 73.81 94 GLY A CA 1
ATOM 751 C C . GLY A 1 94 ? 7.736 -4.407 16.103 1.00 73.81 94 GLY A C 1
ATOM 752 O O . GLY A 1 94 ? 8.391 -3.373 16.258 1.00 73.81 94 GLY A O 1
ATOM 753 N N . ASP A 1 95 ? 8.301 -5.604 16.285 1.00 67.38 95 ASP A N 1
ATOM 754 C CA . ASP A 1 95 ? 9.656 -5.703 16.849 1.00 67.38 95 ASP A CA 1
ATOM 755 C C . ASP A 1 95 ? 10.768 -5.240 15.885 1.00 67.38 95 ASP A C 1
ATOM 757 O O . ASP A 1 95 ? 11.916 -5.073 16.310 1.00 67.38 95 ASP A O 1
ATOM 761 N N . ILE A 1 96 ? 10.449 -4.943 14.612 1.00 70.38 96 ILE A N 1
ATOM 762 C CA . ILE A 1 96 ? 11.374 -4.236 13.705 1.00 70.38 96 ILE A CA 1
ATOM 763 C C . ILE A 1 96 ? 11.733 -2.863 14.287 1.00 70.38 96 ILE A C 1
ATOM 765 O O . ILE A 1 96 ? 12.875 -2.422 14.136 1.00 70.38 96 ILE A O 1
ATOM 769 N N . ALA A 1 97 ? 10.813 -2.221 15.018 1.00 77.31 97 ALA A N 1
ATOM 770 C CA . ALA A 1 97 ? 11.039 -0.925 15.653 1.00 77.31 97 ALA A CA 1
ATOM 771 C C . ALA A 1 97 ? 12.279 -0.922 16.572 1.00 77.31 97 ALA A C 1
ATOM 773 O O . ALA A 1 97 ? 13.033 0.048 16.590 1.00 77.31 97 ALA A O 1
ATOM 774 N N . ASN A 1 98 ? 12.562 -2.038 17.257 1.00 78.38 98 ASN A N 1
ATOM 775 C CA . ASN A 1 98 ? 13.719 -2.185 18.156 1.00 78.38 98 ASN A CA 1
ATOM 776 C C . ASN A 1 98 ? 15.070 -2.242 17.417 1.00 78.38 98 ASN A C 1
ATOM 778 O O . ASN A 1 98 ? 16.143 -2.159 18.025 1.00 78.38 98 ASN A O 1
ATOM 782 N N . ARG A 1 99 ? 15.028 -2.426 16.096 1.00 77.62 99 ARG A N 1
ATOM 783 C CA . ARG A 1 99 ? 16.193 -2.605 15.222 1.00 77.62 99 ARG A CA 1
ATOM 784 C C . ARG A 1 99 ? 16.410 -1.423 14.285 1.00 77.62 99 ARG A C 1
ATOM 786 O O . ARG A 1 99 ? 17.366 -1.455 13.504 1.00 77.62 99 ARG A O 1
ATOM 793 N N . LEU A 1 100 ? 15.556 -0.404 14.384 1.00 82.12 100 LEU A N 1
ATOM 794 C CA . LEU A 1 100 ? 15.695 0.836 13.641 1.00 82.12 100 LEU A CA 1
ATOM 795 C C . LEU A 1 100 ? 17.041 1.489 13.942 1.00 82.12 100 LEU A C 1
ATOM 797 O O . LEU A 1 100 ? 17.521 1.484 15.082 1.00 82.12 100 LEU A O 1
ATOM 801 N N . ASP A 1 101 ? 17.635 2.051 12.898 1.00 83.00 101 ASP A N 1
ATOM 802 C CA . ASP A 1 101 ? 18.693 3.032 13.070 1.00 83.00 101 ASP A CA 1
ATOM 803 C C . ASP A 1 101 ? 18.046 4.398 13.308 1.00 83.00 101 ASP A C 1
ATOM 805 O O . ASP A 1 101 ? 17.461 4.989 12.401 1.00 83.00 101 ASP A O 1
ATOM 809 N N . SER A 1 102 ? 18.111 4.889 14.545 1.00 73.62 102 SER A N 1
ATOM 810 C CA . SER A 1 102 ? 17.525 6.179 14.920 1.00 73.62 102 SER A CA 1
ATOM 811 C C . SER A 1 102 ? 18.199 7.368 14.229 1.00 73.62 102 SER A C 1
ATOM 813 O O . SER A 1 102 ? 17.617 8.448 14.195 1.00 73.62 102 SER A O 1
ATOM 815 N N . GLY A 1 103 ? 19.416 7.192 13.699 1.00 76.88 103 GLY A N 1
ATOM 816 C CA . GLY A 1 103 ? 20.154 8.243 12.998 1.00 76.88 103 GLY A CA 1
ATOM 817 C C . GLY A 1 103 ? 19.758 8.420 11.531 1.00 76.88 103 GLY A C 1
ATOM 818 O O . GLY A 1 103 ? 20.170 9.400 10.909 1.00 76.88 103 GLY A O 1
ATOM 819 N N . ASP A 1 104 ? 18.969 7.503 10.972 1.00 84.31 104 ASP A N 1
ATOM 820 C CA . ASP A 1 104 ? 18.698 7.447 9.539 1.00 84.31 104 ASP A CA 1
ATOM 821 C C . ASP A 1 104 ? 17.202 7.608 9.217 1.00 84.31 104 ASP A C 1
ATOM 823 O O . ASP A 1 104 ? 16.318 7.532 10.075 1.00 84.31 104 ASP A O 1
ATOM 827 N N . ARG A 1 105 ? 16.905 7.920 7.954 1.00 89.62 105 ARG A N 1
ATOM 828 C CA . ARG A 1 105 ? 15.580 8.343 7.498 1.00 89.62 105 ARG A CA 1
ATOM 829 C C . ARG A 1 105 ? 14.845 7.209 6.804 1.00 89.62 105 ARG A C 1
ATOM 831 O O . ARG A 1 105 ? 15.381 6.548 5.912 1.00 89.62 105 ARG A O 1
ATOM 838 N N . PHE A 1 106 ? 13.567 7.078 7.137 1.00 89.81 106 PHE A N 1
ATOM 839 C CA . PHE A 1 106 ? 12.596 6.413 6.283 1.00 89.81 106 PHE A CA 1
ATOM 840 C C . PHE A 1 106 ? 12.543 7.145 4.947 1.00 89.81 106 PHE A C 1
ATOM 842 O O . PHE A 1 106 ? 12.614 8.375 4.920 1.00 89.81 106 PHE A O 1
ATOM 849 N N . LYS A 1 107 ? 12.426 6.410 3.841 1.00 87.12 107 LYS A N 1
ATOM 850 C CA . LYS A 1 107 ? 12.350 6.989 2.490 1.00 87.12 107 LYS A CA 1
ATOM 851 C C . LYS A 1 107 ? 11.171 6.396 1.746 1.00 87.12 107 LYS A C 1
ATOM 853 O O . LYS A 1 107 ? 11.022 5.175 1.725 1.00 87.12 107 LYS A O 1
ATOM 858 N N . LEU A 1 108 ? 10.366 7.248 1.125 1.00 87.75 108 LEU A N 1
ATOM 859 C CA . LEU A 1 108 ? 9.360 6.817 0.168 1.00 87.75 108 LEU A CA 1
ATOM 860 C C . LEU A 1 108 ? 9.904 6.921 -1.250 1.00 87.75 108 LEU A C 1
ATOM 862 O O . LEU A 1 108 ? 10.574 7.888 -1.613 1.00 87.75 108 LEU A O 1
ATOM 866 N N . ASN A 1 109 ? 9.590 5.918 -2.055 1.00 85.50 109 ASN A N 1
ATOM 867 C CA . ASN A 1 109 ? 9.894 5.898 -3.478 1.00 85.50 109 ASN A CA 1
ATOM 868 C C . ASN A 1 109 ? 8.782 5.167 -4.223 1.00 85.50 109 ASN A C 1
ATOM 870 O O . ASN A 1 109 ? 8.067 4.356 -3.633 1.00 85.50 109 ASN A O 1
ATOM 874 N N . VAL A 1 110 ? 8.661 5.417 -5.523 1.00 87.75 110 VAL A N 1
ATOM 875 C CA . VAL A 1 110 ? 7.731 4.675 -6.373 1.00 87.75 110 VAL A CA 1
ATOM 876 C C . VAL A 1 110 ? 8.522 3.726 -7.249 1.00 87.75 110 VAL A C 1
ATOM 878 O O . VAL A 1 110 ? 9.455 4.123 -7.943 1.00 87.75 110 VAL A O 1
ATOM 881 N N . ASN A 1 111 ? 8.182 2.449 -7.178 1.00 86.31 111 ASN A N 1
ATOM 882 C CA . ASN A 1 111 ? 8.698 1.449 -8.093 1.00 86.31 111 ASN A CA 1
ATOM 883 C C . ASN A 1 111 ? 7.693 1.275 -9.224 1.00 86.31 111 ASN A C 1
ATOM 885 O O . ASN A 1 111 ? 6.490 1.255 -8.987 1.00 86.31 111 ASN A O 1
ATOM 889 N N . ILE A 1 112 ? 8.191 1.168 -10.447 1.00 85.44 112 ILE A N 1
ATOM 890 C CA . ILE A 1 112 ? 7.385 0.929 -11.637 1.00 85.44 112 ILE A CA 1
ATOM 891 C C . ILE A 1 112 ? 7.588 -0.522 -12.032 1.00 85.44 112 ILE A C 1
ATOM 893 O O . ILE A 1 112 ? 8.722 -0.982 -12.174 1.00 85.44 112 ILE A O 1
ATOM 897 N N . HIS A 1 113 ? 6.493 -1.239 -12.196 1.00 85.56 113 HIS A N 1
ATOM 898 C CA . HIS A 1 113 ? 6.448 -2.615 -12.661 1.00 85.56 113 HIS A CA 1
ATOM 899 C C . HIS A 1 113 ? 5.881 -2.648 -14.079 1.00 85.56 113 HIS A C 1
ATOM 901 O O . HIS A 1 113 ? 5.191 -1.715 -14.485 1.00 85.56 113 HIS A O 1
ATOM 907 N N . LEU A 1 114 ? 6.160 -3.709 -14.832 1.00 86.94 114 LEU A N 1
ATOM 908 C CA . LEU A 1 114 ? 5.624 -3.876 -16.181 1.00 86.94 114 LEU A CA 1
ATOM 909 C C . LEU A 1 114 ? 4.748 -5.120 -16.228 1.00 86.94 114 LEU A C 1
ATOM 911 O O . LEU A 1 114 ? 5.194 -6.215 -15.885 1.00 86.94 114 LEU A O 1
ATOM 915 N N . ARG A 1 115 ? 3.508 -4.957 -16.683 1.00 88.00 115 ARG A N 1
ATOM 916 C CA . ARG A 1 115 ? 2.628 -6.059 -17.070 1.00 88.00 115 ARG A CA 1
ATOM 917 C C . ARG A 1 115 ? 2.522 -6.076 -18.586 1.00 88.00 115 ARG A C 1
ATOM 919 O O . ARG A 1 115 ? 2.277 -5.041 -19.195 1.00 88.00 115 ARG A O 1
ATOM 926 N N . GLY A 1 116 ? 2.708 -7.238 -19.192 1.00 84.44 116 GLY A N 1
ATOM 927 C CA . GLY A 1 116 ? 2.575 -7.398 -20.634 1.00 84.44 116 GLY A CA 1
ATOM 928 C C . GLY A 1 116 ? 1.616 -8.516 -20.996 1.00 84.44 116 GLY A C 1
ATOM 929 O O . GLY A 1 116 ? 1.422 -9.463 -20.227 1.00 84.44 116 GLY A O 1
ATOM 930 N N . ARG A 1 117 ? 1.022 -8.399 -22.180 1.00 89.62 117 ARG A N 1
ATOM 931 C CA . ARG A 1 117 ? 0.177 -9.419 -22.799 1.00 89.62 117 ARG A CA 1
ATOM 932 C C . ARG A 1 117 ? 0.633 -9.631 -24.232 1.00 89.62 117 ARG A C 1
ATOM 934 O O . ARG A 1 117 ? 0.856 -8.670 -24.969 1.00 89.62 117 ARG A O 1
ATOM 941 N N . LEU A 1 118 ? 0.793 -10.890 -24.609 1.00 90.12 118 LEU A N 1
ATOM 942 C CA . LEU A 1 118 ? 1.057 -11.303 -25.979 1.00 90.12 118 LEU A CA 1
ATOM 943 C C . LEU A 1 118 ? -0.265 -11.487 -26.735 1.00 90.12 118 LEU A C 1
ATOM 945 O O . LEU A 1 118 ? -1.294 -11.789 -26.136 1.00 90.12 118 LEU A O 1
ATOM 949 N N . LYS A 1 119 ? -0.232 -11.392 -28.067 1.00 94.56 119 LYS A N 1
ATOM 950 C CA . LYS A 1 119 ? -1.395 -11.610 -28.955 1.00 94.56 119 LYS A CA 1
ATOM 951 C C . LYS A 1 119 ? -2.028 -12.998 -28.831 1.00 94.56 119 LYS A C 1
ATOM 953 O O . LYS A 1 119 ? -3.163 -13.190 -29.245 1.00 94.56 119 LYS A O 1
ATOM 958 N N . ASN A 1 120 ? -1.295 -13.967 -28.284 1.00 88.50 120 ASN A N 1
ATOM 959 C CA . ASN A 1 120 ? -1.805 -15.299 -27.960 1.00 88.50 120 ASN A CA 1
ATOM 960 C C . ASN A 1 120 ? -2.440 -15.376 -26.556 1.00 88.50 120 ASN A C 1
ATOM 962 O O . ASN A 1 120 ? -2.633 -16.474 -26.042 1.00 88.50 120 ASN A O 1
ATOM 966 N N . GLU A 1 121 ? -2.713 -14.226 -25.932 1.00 89.19 121 GLU A N 1
ATOM 967 C CA . GLU A 1 121 ? -3.313 -14.062 -24.604 1.00 89.19 121 GLU A CA 1
ATOM 968 C C . GLU A 1 121 ? -2.404 -14.407 -23.411 1.00 89.19 121 GLU A C 1
ATOM 970 O O . GLU A 1 121 ? -2.820 -14.283 -22.259 1.00 89.19 121 GLU A O 1
ATOM 975 N N . THR A 1 122 ? -1.141 -14.776 -23.649 1.00 83.75 122 THR A N 1
ATOM 976 C CA . THR A 1 122 ? -0.178 -15.035 -22.568 1.00 83.75 122 THR A CA 1
ATOM 977 C C . THR A 1 122 ? 0.185 -13.733 -21.861 1.00 83.75 122 THR A C 1
ATOM 979 O O . THR A 1 122 ? 0.685 -12.795 -22.484 1.00 83.75 122 THR A O 1
ATOM 982 N N . THR A 1 123 ? -0.029 -13.679 -20.547 1.00 85.12 123 THR A N 1
ATOM 983 C CA . THR A 1 123 ? 0.348 -12.539 -19.703 1.00 85.12 123 THR A CA 1
ATOM 984 C C . THR A 1 123 ? 1.663 -12.791 -18.982 1.00 85.12 123 THR A C 1
ATOM 986 O O . THR A 1 123 ? 1.896 -13.896 -18.493 1.00 85.12 123 THR A O 1
ATOM 989 N N . PHE A 1 124 ? 2.471 -11.751 -18.816 1.00 80.00 124 PHE A N 1
ATOM 990 C CA . PHE A 1 124 ? 3.690 -11.787 -18.015 1.00 80.00 124 PHE A CA 1
ATOM 991 C C . PHE A 1 124 ? 3.825 -10.531 -17.156 1.00 80.00 124 PHE A C 1
ATOM 993 O O . PHE A 1 124 ? 3.181 -9.506 -17.393 1.00 80.00 124 PHE A O 1
ATOM 1000 N N . TYR A 1 125 ? 4.673 -10.624 -16.138 1.00 80.69 125 TYR A N 1
ATOM 1001 C CA . TYR A 1 125 ? 4.919 -9.546 -15.195 1.00 80.69 125 TYR A CA 1
ATOM 1002 C C . TYR A 1 125 ? 6.410 -9.447 -14.899 1.00 80.69 125 TYR A C 1
ATOM 1004 O O . TYR A 1 125 ? 7.030 -10.428 -14.488 1.00 80.69 125 TYR A O 1
ATOM 1012 N N . ILE A 1 126 ? 6.971 -8.257 -15.092 1.00 77.19 126 ILE A N 1
ATOM 1013 C CA . ILE A 1 126 ? 8.350 -7.939 -14.739 1.00 77.19 126 ILE A CA 1
ATOM 1014 C C . ILE A 1 126 ? 8.310 -7.034 -13.505 1.00 77.19 126 ILE A C 1
ATOM 1016 O O . ILE A 1 126 ? 7.886 -5.871 -13.592 1.00 77.19 126 ILE A O 1
ATOM 1020 N N . PRO A 1 127 ? 8.732 -7.544 -12.336 1.00 69.25 127 PRO A N 1
ATOM 1021 C CA . PRO A 1 127 ? 8.851 -6.714 -11.159 1.00 69.25 127 PRO A CA 1
ATOM 1022 C C . PRO A 1 127 ? 10.007 -5.729 -11.356 1.00 69.25 127 PRO A C 1
ATOM 1024 O O . PRO A 1 127 ? 11.121 -6.144 -11.647 1.00 69.25 127 PRO A O 1
ATOM 1027 N N . PHE A 1 128 ? 9.744 -4.441 -11.119 1.00 74.44 128 PHE A N 1
ATOM 1028 C CA . PHE A 1 128 ? 10.754 -3.385 -11.068 1.00 74.44 128 PHE A CA 1
ATOM 1029 C C . PHE A 1 128 ? 11.481 -3.144 -12.404 1.00 74.44 128 PHE A C 1
ATOM 1031 O O . PHE A 1 128 ? 12.601 -3.588 -12.625 1.00 74.44 128 PHE A O 1
ATOM 1038 N N . VAL A 1 129 ? 10.848 -2.363 -13.278 1.00 80.38 129 VAL A N 1
ATOM 1039 C CA . VAL A 1 129 ? 11.461 -1.823 -14.502 1.00 80.38 129 VAL A CA 1
ATOM 1040 C C . VAL A 1 129 ? 11.985 -0.400 -14.320 1.00 80.38 129 VAL A C 1
ATOM 1042 O O . VAL A 1 129 ? 12.830 0.040 -15.094 1.00 80.38 129 VAL A O 1
ATOM 1045 N N . ALA A 1 130 ? 11.528 0.325 -13.293 1.00 83.12 130 ALA A N 1
ATOM 1046 C CA . ALA A 1 130 ? 12.087 1.625 -12.931 1.00 83.12 130 ALA A CA 1
ATOM 1047 C C . ALA A 1 130 ? 11.835 1.997 -11.465 1.00 83.12 130 ALA A C 1
ATOM 1049 O O . ALA A 1 130 ? 10.951 1.455 -10.799 1.00 83.12 130 ALA A O 1
ATOM 1050 N N . ARG A 1 131 ? 12.584 2.990 -10.983 1.00 83.44 131 ARG A N 1
ATOM 1051 C CA . ARG A 1 131 ? 12.311 3.731 -9.750 1.00 83.44 131 ARG A CA 1
ATOM 1052 C C . ARG A 1 131 ? 12.092 5.202 -10.072 1.00 83.44 131 ARG A C 1
ATOM 1054 O O . ARG A 1 131 ? 12.968 5.821 -10.669 1.00 83.44 131 ARG A O 1
ATOM 1061 N N . ALA A 1 132 ? 10.979 5.756 -9.613 1.00 81.69 132 ALA A N 1
ATOM 1062 C CA . ALA A 1 132 ? 10.717 7.185 -9.595 1.00 81.69 132 ALA A CA 1
ATOM 1063 C C . ALA A 1 132 ? 10.875 7.733 -8.167 1.00 81.69 132 ALA A C 1
ATOM 1065 O O . ALA A 1 132 ? 10.300 7.202 -7.208 1.00 81.69 132 ALA A O 1
ATOM 1066 N N . THR A 1 133 ? 11.656 8.803 -8.033 1.00 71.19 133 THR A N 1
ATOM 1067 C CA . THR A 1 133 ? 11.831 9.549 -6.784 1.00 71.19 133 THR A CA 1
ATOM 1068 C C . THR A 1 133 ? 11.830 11.040 -7.103 1.00 71.19 133 THR A C 1
ATOM 1070 O O . THR A 1 133 ? 12.856 11.578 -7.520 1.00 71.19 133 THR A O 1
ATOM 1073 N N . GLY A 1 134 ? 10.693 11.710 -6.900 1.00 69.50 134 GLY A N 1
ATOM 1074 C CA . GLY A 1 134 ? 10.559 13.134 -7.206 1.00 69.50 134 GLY A CA 1
ATOM 1075 C C . GLY A 1 134 ? 10.678 13.397 -8.707 1.00 69.50 134 GLY A C 1
ATOM 1076 O O . GLY A 1 134 ? 9.851 12.930 -9.483 1.00 69.50 134 GLY A O 1
ATOM 1077 N N . ASP A 1 135 ? 11.709 14.133 -9.110 1.00 71.50 135 ASP A N 1
ATOM 1078 C CA . ASP A 1 135 ? 12.023 14.491 -10.500 1.00 71.50 135 ASP A CA 1
ATOM 1079 C C . ASP A 1 135 ? 12.884 13.445 -11.232 1.00 71.50 135 ASP A C 1
ATOM 1081 O O . ASP A 1 135 ? 13.088 13.529 -12.444 1.00 71.50 135 ASP A O 1
ATOM 1085 N N . LYS A 1 136 ? 13.406 12.441 -10.516 1.00 78.31 136 LYS A N 1
ATOM 1086 C CA . LYS A 1 136 ? 14.335 11.450 -11.073 1.00 78.31 136 LYS A CA 1
ATOM 1087 C C . LYS A 1 136 ? 13.658 10.122 -11.346 1.00 78.31 136 LYS A C 1
ATOM 1089 O O . LYS A 1 136 ? 12.982 9.561 -10.484 1.00 78.31 136 LYS A O 1
ATOM 1094 N N . VAL A 1 137 ? 13.952 9.576 -12.521 1.00 83.50 137 VAL A N 1
ATOM 1095 C CA . VAL A 1 137 ? 13.548 8.235 -12.943 1.00 83.50 137 VAL A CA 1
ATOM 1096 C C . VAL A 1 137 ? 14.795 7.447 -13.294 1.00 83.50 137 VAL A C 1
ATOM 1098 O O . VAL A 1 137 ? 15.595 7.873 -14.123 1.00 83.50 137 VAL A O 1
ATOM 1101 N N . VAL A 1 138 ? 14.954 6.291 -12.663 1.00 84.19 138 VAL A N 1
ATOM 1102 C CA . VAL A 1 138 ? 16.045 5.359 -12.940 1.00 84.19 138 VAL A CA 1
ATOM 1103 C C . VAL A 1 138 ? 15.439 4.069 -13.468 1.00 84.19 138 VAL A C 1
ATOM 1105 O O . VAL A 1 138 ? 14.779 3.351 -12.719 1.00 84.19 138 VAL A O 1
ATOM 1108 N N . TRP A 1 139 ? 15.648 3.789 -14.752 1.00 82.19 139 TRP A N 1
ATOM 1109 C CA . TRP A 1 139 ? 15.214 2.550 -15.396 1.00 82.19 139 TRP A CA 1
ATOM 1110 C C . TRP A 1 139 ? 16.169 1.401 -15.063 1.00 82.19 139 TRP A C 1
ATOM 1112 O O . TRP A 1 139 ? 17.377 1.601 -14.940 1.00 82.19 139 TRP A O 1
ATOM 1122 N N . SER A 1 140 ? 15.624 0.199 -14.898 1.00 75.56 140 SER A N 1
ATOM 1123 C CA . SER A 1 140 ? 16.376 -1.023 -14.629 1.00 75.56 140 SER A CA 1
ATOM 1124 C C . SER A 1 140 ? 16.298 -1.947 -15.837 1.00 75.56 140 SER A C 1
ATOM 1126 O O . SER A 1 140 ? 15.227 -2.434 -16.192 1.00 75.56 140 SER A O 1
ATOM 1128 N N . THR A 1 141 ? 17.447 -2.177 -16.466 1.00 67.06 141 THR A N 1
ATOM 1129 C CA . THR A 1 141 ? 17.597 -2.967 -17.701 1.00 67.06 141 THR A CA 1
ATOM 1130 C C . THR A 1 141 ? 18.330 -4.293 -17.466 1.00 67.06 141 THR A C 1
ATOM 1132 O O . THR A 1 141 ? 18.606 -5.048 -18.395 1.00 67.06 141 THR A O 1
ATOM 1135 N N . THR A 1 142 ? 18.656 -4.619 -16.213 1.00 57.56 142 THR A N 1
ATOM 1136 C CA . THR A 1 142 ? 19.470 -5.789 -15.866 1.00 57.56 142 THR A CA 1
ATOM 1137 C C . THR A 1 142 ? 18.625 -7.037 -15.594 1.00 57.56 142 THR A C 1
ATOM 1139 O O . THR A 1 142 ? 17.784 -7.052 -14.701 1.00 57.56 142 THR A O 1
ATOM 1142 N N . ASN A 1 143 ? 18.917 -8.111 -16.340 1.00 53.19 143 ASN A N 1
ATOM 1143 C CA . ASN A 1 143 ? 18.560 -9.515 -16.081 1.00 53.19 143 ASN A CA 1
ATOM 1144 C C . ASN A 1 143 ? 17.130 -9.789 -15.572 1.00 53.19 143 ASN A C 1
ATOM 1146 O O . ASN A 1 143 ? 16.927 -10.467 -14.567 1.00 53.19 143 ASN A O 1
ATOM 1150 N N . TRP A 1 144 ? 16.117 -9.391 -16.348 1.00 63.97 144 TRP A N 1
ATOM 1151 C CA . TRP A 1 144 ? 14.718 -9.800 -16.116 1.00 63.97 144 TRP A CA 1
ATOM 1152 C C . TRP A 1 144 ? 14.488 -11.318 -16.245 1.00 63.97 144 TRP A C 1
ATOM 1154 O O . TRP A 1 144 ? 13.450 -11.832 -15.832 1.00 63.97 144 TRP A O 1
ATOM 1164 N N . ARG A 1 145 ? 15.483 -12.040 -16.779 1.00 46.06 145 ARG A N 1
ATOM 1165 C CA . ARG A 1 145 ? 15.563 -13.506 -16.856 1.00 46.06 145 ARG A CA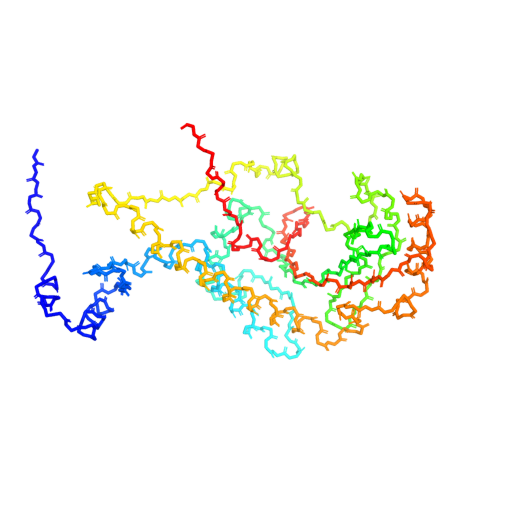 1
ATOM 1166 C C . ARG A 1 145 ? 15.469 -14.178 -15.471 1.00 46.06 145 ARG A C 1
ATOM 1168 O O . ARG A 1 145 ? 14.965 -15.289 -15.376 1.00 46.06 145 ARG A O 1
ATOM 1175 N N . ASP A 1 146 ? 15.885 -13.468 -14.419 1.00 38.34 146 ASP A N 1
ATOM 1176 C CA . ASP A 1 146 ? 15.917 -13.915 -13.019 1.00 38.34 146 ASP A CA 1
ATOM 1177 C C . ASP A 1 146 ? 14.761 -13.351 -12.172 1.00 38.34 146 ASP A C 1
ATOM 1179 O O . ASP A 1 146 ? 14.801 -13.393 -10.941 1.00 38.34 146 ASP A O 1
ATOM 1183 N N . ALA A 1 147 ? 13.683 -12.852 -12.789 1.00 37.81 147 ALA A N 1
ATOM 1184 C CA . ALA A 1 147 ? 12.478 -12.442 -12.053 1.00 37.81 147 ALA A CA 1
ATOM 1185 C C . ALA A 1 147 ? 11.805 -13.613 -11.296 1.00 37.81 147 ALA A C 1
ATOM 1187 O O . ALA A 1 147 ? 11.007 -13.385 -10.387 1.00 37.81 147 ALA A O 1
ATOM 1188 N N . SER A 1 148 ? 12.177 -14.858 -11.617 1.00 33.44 148 SER A N 1
ATOM 1189 C CA . SER A 1 148 ? 11.892 -16.071 -10.839 1.00 33.44 148 SER A CA 1
ATOM 1190 C C . SER A 1 148 ? 13.053 -16.549 -9.941 1.00 33.44 148 SER A C 1
ATOM 1192 O O . SER A 1 148 ? 12.864 -17.488 -9.172 1.00 33.44 148 SER A O 1
ATOM 1194 N N . SER A 1 149 ? 14.243 -15.935 -9.998 1.00 28.66 149 SER A N 1
ATOM 1195 C CA . SER A 1 149 ? 15.476 -16.426 -9.353 1.00 28.66 149 SER A CA 1
ATOM 1196 C C . SER A 1 149 ? 16.598 -15.372 -9.204 1.00 28.66 149 SER A C 1
ATOM 1198 O O . SER A 1 149 ? 17.645 -15.492 -9.814 1.00 28.66 149 SER A O 1
ATOM 1200 N N . SER A 1 150 ? 16.409 -14.357 -8.353 1.00 31.48 150 SER A N 1
ATOM 1201 C CA . SER A 1 150 ? 17.438 -13.557 -7.636 1.00 31.48 150 SER A CA 1
ATOM 1202 C C . SER A 1 150 ? 18.852 -13.326 -8.240 1.00 31.48 150 SER A C 1
ATOM 1204 O O . SER A 1 150 ? 19.673 -14.238 -8.260 1.00 31.48 150 SER A O 1
ATOM 1206 N N . SER A 1 151 ? 19.228 -12.049 -8.440 1.00 30.48 151 SER A N 1
ATOM 1207 C CA . SER A 1 151 ? 20.364 -11.319 -7.801 1.00 30.48 151 SER A CA 1
ATOM 1208 C C . SER A 1 151 ? 21.070 -10.322 -8.747 1.00 30.48 151 SER A C 1
ATOM 1210 O O . SER A 1 151 ? 21.713 -10.708 -9.713 1.00 30.48 151 SER A O 1
ATOM 1212 N N . GLY A 1 152 ? 20.996 -9.015 -8.440 1.00 27.00 152 GLY A N 1
ATOM 1213 C CA . GLY A 1 152 ? 21.822 -7.995 -9.110 1.00 27.00 152 GLY A CA 1
ATOM 1214 C C . GLY A 1 152 ? 21.198 -6.601 -9.252 1.00 27.00 152 GLY A C 1
ATOM 1215 O O . GLY A 1 152 ? 20.668 -6.265 -10.298 1.00 27.00 152 GLY A O 1
ATOM 1216 N N . GLN A 1 153 ? 21.334 -5.781 -8.203 1.00 31.31 153 GLN A N 1
ATOM 1217 C CA . GLN A 1 153 ? 21.233 -4.307 -8.189 1.00 31.31 153 GLN A CA 1
ATOM 1218 C C . GLN A 1 153 ? 19.934 -3.649 -8.679 1.00 31.31 153 GLN A C 1
ATOM 1220 O O . GLN A 1 153 ? 19.816 -3.047 -9.739 1.00 31.31 153 GLN A O 1
ATOM 1225 N N . GLY A 1 154 ? 18.996 -3.678 -7.743 1.00 32.25 154 GLY A N 1
ATOM 1226 C CA . GLY A 1 154 ? 17.721 -2.978 -7.744 1.00 32.25 154 GLY A CA 1
ATOM 1227 C C . GLY A 1 154 ? 16.733 -3.715 -6.854 1.00 32.25 154 GLY A C 1
ATOM 1228 O O . GLY A 1 154 ? 15.543 -3.707 -7.128 1.00 32.25 154 GLY A O 1
ATOM 1229 N N . THR A 1 155 ? 17.218 -4.440 -5.837 1.00 28.67 155 THR A N 1
ATOM 1230 C CA . THR A 1 155 ? 16.402 -5.361 -5.054 1.00 28.67 155 THR A CA 1
ATOM 1231 C C . THR A 1 155 ? 15.435 -4.566 -4.199 1.00 28.67 155 THR A C 1
ATOM 1233 O O . THR A 1 155 ? 15.721 -4.165 -3.072 1.00 28.67 155 THR A O 1
ATOM 1236 N N . VAL A 1 156 ? 14.252 -4.363 -4.751 1.00 34.47 156 VAL A N 1
ATOM 1237 C CA . VAL A 1 156 ? 13.019 -4.294 -3.993 1.00 34.47 156 VAL A CA 1
ATOM 1238 C C . VAL A 1 156 ? 12.808 -5.699 -3.441 1.00 34.47 156 VAL A C 1
ATOM 1240 O O . VAL A 1 156 ? 12.068 -6.510 -3.991 1.00 34.47 156 VAL A O 1
ATOM 1243 N N . SER A 1 157 ? 13.586 -6.035 -2.415 1.00 33.78 157 SER A N 1
ATOM 1244 C CA . SER A 1 157 ? 13.462 -7.300 -1.717 1.00 33.78 157 SER A CA 1
ATOM 1245 C C . SER A 1 157 ? 12.128 -7.256 -1.002 1.00 33.78 157 SER A C 1
ATOM 1247 O O . SER A 1 157 ? 12.044 -6.717 0.097 1.00 33.78 157 SER A O 1
ATOM 1249 N N . VAL A 1 158 ? 11.082 -7.825 -1.603 1.00 36.12 158 VAL A N 1
ATOM 1250 C CA . VAL A 1 158 ? 9.997 -8.358 -0.783 1.00 36.12 158 VAL A CA 1
ATOM 1251 C C . VAL A 1 158 ? 10.699 -9.328 0.169 1.00 36.12 158 VAL A C 1
ATOM 1253 O O . VAL A 1 158 ? 11.331 -10.275 -0.309 1.00 36.12 158 VAL A O 1
ATOM 1256 N N . PRO A 1 159 ? 10.741 -9.037 1.477 1.00 37.88 159 PRO A N 1
ATOM 1257 C CA . PRO A 1 159 ? 11.574 -9.799 2.385 1.00 37.88 159 PRO A CA 1
ATOM 1258 C C . PRO A 1 159 ? 11.084 -11.247 2.371 1.00 37.88 159 PRO A C 1
ATOM 1260 O O . PRO A 1 159 ? 9.917 -11.522 2.649 1.00 37.88 159 PRO A O 1
ATOM 1263 N N . THR A 1 160 ? 11.958 -12.168 1.967 1.00 42.12 160 THR A N 1
ATOM 1264 C CA . THR A 1 160 ? 11.626 -13.591 1.935 1.00 42.12 160 THR A CA 1
ATOM 1265 C C . THR A 1 160 ? 11.377 -14.085 3.353 1.00 42.12 160 THR A C 1
ATOM 1267 O O . THR A 1 160 ? 11.895 -13.533 4.325 1.00 42.12 160 THR A O 1
ATOM 1270 N N . GLU A 1 161 ? 10.609 -15.160 3.487 1.00 44.88 161 GLU A N 1
ATOM 1271 C CA . GLU A 1 161 ? 10.336 -15.791 4.778 1.00 44.88 161 GLU A CA 1
ATOM 1272 C C . GLU A 1 161 ? 11.629 -16.052 5.583 1.00 44.88 161 GLU A C 1
ATOM 1274 O O . GLU A 1 161 ? 11.712 -15.786 6.782 1.00 44.88 161 GLU A O 1
ATOM 1279 N N . THR A 1 162 ? 12.678 -16.496 4.892 1.00 43.19 162 THR A N 1
ATOM 1280 C CA . THR A 1 162 ? 14.019 -16.723 5.439 1.00 43.19 162 THR A CA 1
ATOM 1281 C C . THR A 1 162 ? 14.716 -15.428 5.860 1.00 43.19 162 THR A C 1
ATOM 1283 O O . THR A 1 162 ? 15.319 -15.390 6.932 1.00 43.19 162 THR A O 1
ATOM 1286 N N . PHE A 1 163 ? 14.616 -14.364 5.054 1.00 45.72 163 PHE A N 1
ATOM 1287 C CA . PHE A 1 163 ? 15.180 -13.045 5.360 1.00 45.72 163 PHE A CA 1
ATOM 1288 C C . PHE A 1 163 ? 14.545 -12.453 6.621 1.00 45.72 163 PHE A C 1
ATOM 1290 O O . PHE A 1 163 ? 15.256 -11.977 7.503 1.00 45.72 163 PHE A O 1
ATOM 1297 N N . LEU A 1 164 ? 13.219 -12.552 6.750 1.00 47.25 164 LEU A N 1
ATOM 1298 C CA . LEU A 1 164 ? 12.497 -12.141 7.953 1.00 47.25 164 LEU A CA 1
ATOM 1299 C C . LEU A 1 164 ? 13.044 -12.893 9.179 1.00 47.25 164 LEU A C 1
ATOM 1301 O O . LEU A 1 164 ? 13.522 -12.262 10.127 1.00 47.25 164 LEU A O 1
ATOM 1305 N N . ARG A 1 165 ? 13.104 -14.233 9.125 1.00 50.12 165 ARG A N 1
ATOM 1306 C CA . ARG A 1 165 ? 13.595 -15.062 10.244 1.00 50.12 165 ARG A CA 1
ATOM 1307 C C . ARG A 1 165 ? 15.041 -14.752 10.640 1.00 50.12 165 ARG A C 1
ATOM 1309 O O . ARG A 1 165 ? 15.331 -14.666 11.831 1.00 50.12 165 ARG A O 1
ATOM 1316 N N . GLN A 1 166 ? 15.940 -14.566 9.670 1.00 44.94 166 GLN A N 1
ATOM 1317 C CA . GLN A 1 166 ? 17.361 -14.252 9.901 1.00 44.94 166 GLN A CA 1
ATOM 1318 C C . GLN A 1 166 ? 17.547 -12.957 10.701 1.00 44.94 166 GLN A C 1
ATOM 1320 O O . GLN A 1 166 ? 18.495 -12.799 11.468 1.00 44.94 166 GLN A O 1
ATOM 1325 N N . PHE A 1 167 ? 16.606 -12.040 10.536 1.00 45.06 167 PHE A N 1
ATOM 1326 C CA . PHE A 1 167 ? 16.572 -10.742 11.179 1.00 45.06 167 PHE A CA 1
ATOM 1327 C C . PHE A 1 167 ? 15.701 -10.722 12.444 1.00 45.06 167 PHE A C 1
ATOM 1329 O O . PHE A 1 167 ? 15.352 -9.657 12.955 1.00 45.06 167 PHE A O 1
ATOM 1336 N N . GLY A 1 168 ? 15.386 -11.904 12.979 1.00 40.34 168 GLY A N 1
ATOM 1337 C CA . GLY A 1 168 ? 14.584 -12.081 14.184 1.00 40.34 168 GLY A CA 1
ATOM 1338 C C . GLY A 1 168 ? 13.089 -11.874 13.968 1.00 40.34 168 GLY A C 1
ATOM 1339 O O . GLY A 1 168 ? 12.348 -12.073 14.915 1.00 40.34 168 GLY A O 1
ATOM 1340 N N . ILE A 1 169 ? 12.648 -11.533 12.753 1.00 44.66 169 ILE A N 1
ATOM 1341 C CA . ILE A 1 169 ? 11.249 -11.307 12.377 1.00 44.66 169 ILE A CA 1
ATOM 1342 C C . ILE A 1 169 ? 10.641 -12.681 12.065 1.00 44.66 169 ILE A C 1
ATOM 1344 O O . ILE A 1 169 ? 10.857 -13.233 10.987 1.00 44.66 169 ILE A O 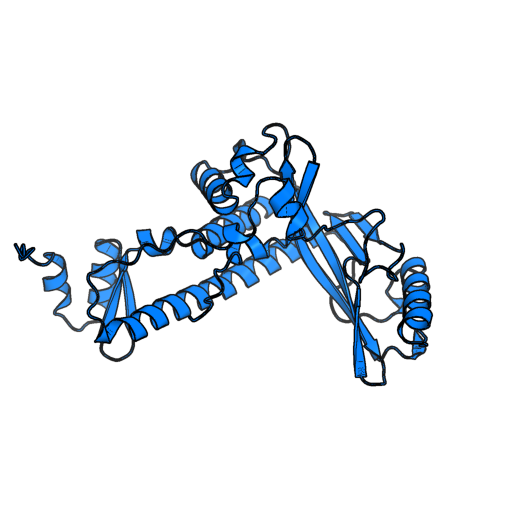1
ATOM 1348 N N . ARG A 1 170 ? 9.942 -13.322 13.011 1.00 44.03 170 ARG A N 1
ATOM 1349 C CA . ARG A 1 170 ? 9.331 -14.633 12.723 1.00 44.03 170 ARG A CA 1
ATOM 1350 C C . ARG A 1 170 ? 8.259 -14.474 11.642 1.00 44.03 170 ARG A C 1
ATOM 1352 O O . ARG A 1 170 ? 7.626 -13.444 11.474 1.00 44.03 170 ARG A O 1
ATOM 1359 N N . VAL A 1 171 ? 8.007 -15.553 10.926 1.00 38.34 171 VAL A N 1
ATOM 1360 C CA . VAL A 1 171 ? 6.968 -15.650 9.879 1.00 38.34 171 VAL A CA 1
ATOM 1361 C C . VAL A 1 171 ? 5.570 -15.492 10.465 1.00 38.34 171 VAL A C 1
ATOM 1363 O O . VAL A 1 171 ? 4.645 -15.007 9.825 1.00 38.34 171 VAL A O 1
ATOM 1366 N N . GLU A 1 172 ? 5.470 -15.830 11.743 1.00 36.53 172 GLU A N 1
ATOM 1367 C CA . GLU A 1 172 ? 4.337 -15.625 12.631 1.00 36.53 172 GLU A CA 1
ATOM 1368 C C . GLU A 1 172 ? 4.089 -14.134 12.942 1.00 36.53 172 GLU A C 1
ATOM 1370 O O . GLU A 1 172 ? 3.162 -13.811 13.667 1.00 36.53 172 GLU A O 1
ATOM 1375 N N . TRP A 1 173 ? 4.881 -13.188 12.422 1.00 36.69 173 TRP A N 1
ATOM 1376 C CA . TRP A 1 173 ? 4.738 -11.753 12.732 1.00 36.69 173 TRP A CA 1
ATOM 1377 C C . TRP A 1 173 ? 3.667 -11.066 11.878 1.00 36.69 173 TRP A C 1
ATOM 1379 O O . TRP A 1 173 ? 3.390 -9.886 12.054 1.00 36.69 173 TRP A O 1
ATOM 1389 N N . GLY A 1 174 ? 3.000 -11.840 11.015 1.00 29.94 174 GLY A N 1
ATOM 1390 C CA . GLY A 1 174 ? 1.655 -11.557 10.508 1.00 29.94 174 GLY A CA 1
ATOM 1391 C C . GLY A 1 174 ? 0.523 -11.994 11.454 1.00 29.94 174 GLY A C 1
ATOM 1392 O O . GLY A 1 174 ? -0.635 -12.008 11.042 1.00 29.94 174 GLY A O 1
ATOM 1393 N N . LEU A 1 175 ? 0.828 -12.396 12.692 1.00 29.39 175 LEU A N 1
ATOM 1394 C CA . LEU A 1 175 ? -0.137 -12.915 13.664 1.00 29.39 175 LEU A CA 1
ATOM 1395 C C . LEU A 1 175 ? 0.075 -12.280 15.044 1.00 29.39 175 LEU A C 1
ATOM 1397 O O . LEU A 1 175 ? 0.517 -12.953 15.968 1.00 29.39 175 LEU A O 1
ATOM 1401 N N . LEU A 1 176 ? -0.288 -11.008 15.225 1.00 26.03 176 LEU A N 1
ATOM 1402 C CA . LEU A 1 176 ? -0.488 -10.465 16.570 1.00 26.03 176 LEU A CA 1
ATOM 1403 C C . LEU A 1 176 ? -1.723 -9.556 16.646 1.00 26.03 176 LEU A C 1
ATOM 1405 O O . LEU A 1 176 ? -1.881 -8.612 15.878 1.00 26.03 176 LEU A O 1
ATOM 1409 N N . CYS A 1 177 ? -2.534 -9.868 17.662 1.00 25.23 177 CYS A N 1
ATOM 1410 C CA . CYS A 1 177 ? -3.637 -9.115 18.266 1.00 25.23 177 CYS A CA 1
ATOM 1411 C C . CYS A 1 177 ? -5.034 -9.225 17.629 1.00 25.23 177 CYS A C 1
ATOM 1413 O O . CYS A 1 177 ? -5.407 -8.439 16.768 1.00 25.23 177 CYS A O 1
ATOM 1415 N N . PHE A 1 178 ? -5.876 -10.072 18.234 1.00 25.38 178 PHE A N 1
ATOM 1416 C CA . PHE A 1 178 ? -7.267 -9.705 18.520 1.00 25.38 178 PHE A CA 1
ATOM 1417 C C . PHE A 1 178 ? -7.619 -10.077 19.963 1.00 25.38 178 PHE A C 1
ATOM 1419 O O . PHE A 1 178 ? -7.592 -11.245 20.346 1.00 25.38 178 PHE A O 1
ATOM 1426 N N . HIS A 1 179 ? -7.967 -9.068 20.762 1.00 25.33 179 HIS A N 1
ATOM 1427 C CA . HIS A 1 179 ? -8.692 -9.258 22.011 1.00 25.33 179 HIS A CA 1
ATOM 1428 C C . HIS A 1 179 ? -10.184 -9.314 21.683 1.00 25.33 179 HIS A C 1
ATOM 1430 O O . HIS A 1 179 ? -10.760 -8.311 21.265 1.00 25.33 179 HIS A O 1
ATOM 1436 N N . TYR A 1 180 ? -10.804 -10.478 21.871 1.00 31.45 180 TYR A N 1
ATOM 1437 C CA . TYR A 1 180 ? -12.255 -10.619 21.792 1.00 31.45 180 TYR A CA 1
ATOM 1438 C C . TYR A 1 180 ? -12.876 -10.492 23.185 1.00 31.45 180 TYR A C 1
ATOM 1440 O O . TYR A 1 180 ? -12.411 -11.090 24.157 1.00 31.45 180 TYR A O 1
ATOM 1448 N N . ASN A 1 181 ? -13.930 -9.684 23.269 1.00 31.55 181 ASN A N 1
ATOM 1449 C CA . ASN A 1 181 ? -14.731 -9.465 24.466 1.00 31.55 181 ASN A CA 1
ATOM 1450 C C . ASN A 1 181 ? -15.679 -10.662 24.670 1.00 31.55 181 ASN A C 1
ATOM 1452 O O . ASN A 1 181 ? -16.483 -10.976 23.797 1.00 31.55 181 ASN A O 1
ATOM 1456 N N . SER A 1 182 ? -15.602 -11.318 25.828 1.00 30.50 182 SER A N 1
ATOM 1457 C CA . SER A 1 182 ? -16.324 -12.549 26.190 1.00 30.50 182 SER A CA 1
ATOM 1458 C C . SER A 1 182 ? -17.826 -12.373 26.481 1.00 30.50 182 SER A C 1
ATOM 1460 O O . SER A 1 182 ? -18.433 -13.236 27.111 1.00 30.50 182 SER A O 1
ATOM 1462 N N . ARG A 1 183 ? -18.438 -11.255 26.068 1.00 34.69 183 ARG A N 1
ATOM 1463 C CA . ARG A 1 183 ? -19.823 -10.885 26.424 1.00 34.69 183 ARG A CA 1
ATOM 1464 C C . ARG A 1 183 ? -20.831 -10.915 25.275 1.00 34.69 183 ARG A C 1
ATOM 1466 O O . ARG A 1 183 ? -21.984 -10.562 25.500 1.00 34.69 183 ARG A O 1
ATOM 1473 N N . ILE A 1 184 ? -20.432 -11.312 24.069 1.00 41.47 184 ILE A N 1
ATOM 1474 C CA . ILE A 1 184 ? -21.374 -11.475 22.956 1.00 41.47 184 ILE A CA 1
ATOM 1475 C C . ILE A 1 184 ? -21.879 -12.919 22.987 1.00 41.47 184 ILE A C 1
ATOM 1477 O O . ILE A 1 184 ? -21.093 -13.852 22.837 1.00 41.47 184 ILE A O 1
ATOM 1481 N N . ASP A 1 185 ? -23.178 -13.095 23.230 1.00 44.22 185 ASP A N 1
ATOM 1482 C CA . ASP A 1 185 ? -23.850 -14.387 23.081 1.00 44.22 185 ASP A CA 1
ATOM 1483 C C . ASP A 1 185 ? -23.666 -14.901 21.640 1.00 44.22 185 ASP A C 1
ATOM 1485 O O . ASP A 1 185 ? -23.697 -14.128 20.676 1.00 44.22 185 ASP A O 1
ATOM 1489 N N . GLY A 1 186 ? -23.420 -16.203 21.490 1.00 44.34 186 GLY A N 1
ATOM 1490 C CA . GLY A 1 186 ? -22.917 -16.811 20.255 1.00 44.34 186 GLY A CA 1
ATOM 1491 C C . GLY A 1 186 ? -23.813 -16.610 19.029 1.00 44.34 186 GLY A C 1
ATOM 1492 O O . GLY A 1 186 ? -23.333 -16.666 17.898 1.00 44.34 186 GLY A O 1
ATOM 1493 N N . SER A 1 187 ? -25.095 -16.319 19.251 1.00 53.75 187 SER A N 1
ATOM 1494 C CA . SER A 1 187 ? -26.115 -16.053 18.232 1.00 53.75 187 SER A CA 1
ATOM 1495 C C . SER A 1 187 ? -25.877 -14.772 17.420 1.00 53.75 187 SER A C 1
ATOM 1497 O O . SER A 1 187 ? -26.226 -14.737 16.243 1.00 53.75 187 SER A O 1
ATOM 1499 N N . HIS A 1 188 ? -25.243 -13.743 17.997 1.00 53.38 188 HIS A N 1
ATOM 1500 C CA . HIS A 1 188 ? -25.018 -12.445 17.337 1.00 53.38 188 HIS A CA 1
ATOM 1501 C C . HIS A 1 188 ? -23.567 -12.220 16.878 1.00 53.38 188 HIS A C 1
ATOM 1503 O O . HIS A 1 188 ? -23.270 -11.206 16.240 1.00 53.38 188 HIS A O 1
ATOM 1509 N N . LEU A 1 189 ? -22.662 -13.165 17.167 1.00 57.47 189 LEU A N 1
ATOM 1510 C CA . LEU A 1 189 ? -21.240 -13.082 16.810 1.00 57.47 189 LEU A CA 1
ATOM 1511 C C . LEU A 1 189 ? -21.013 -12.964 15.303 1.00 57.47 189 LEU A C 1
ATOM 1513 O O . LEU A 1 189 ? -20.154 -12.198 14.878 1.00 57.47 189 LEU A O 1
ATOM 1517 N N . LYS A 1 190 ? -21.785 -13.704 14.498 1.00 60.06 190 LYS A N 1
ATOM 1518 C CA . LYS A 1 190 ? -21.651 -13.685 13.037 1.00 60.06 190 LYS A CA 1
ATOM 1519 C C . LYS A 1 190 ? -21.952 -12.294 12.477 1.00 60.06 190 LYS A C 1
ATOM 1521 O O . LYS A 1 190 ? -21.118 -11.723 11.790 1.00 60.06 190 LYS A O 1
ATOM 1526 N N . THR A 1 191 ? -23.086 -11.709 12.853 1.00 63.84 191 THR A N 1
ATOM 1527 C CA . THR A 1 191 ? -23.491 -10.382 12.376 1.00 63.84 191 THR A CA 1
ATOM 1528 C C . THR A 1 191 ? -22.548 -9.282 12.869 1.00 63.84 191 THR A C 1
ATOM 1530 O O . THR A 1 191 ? -22.200 -8.392 12.097 1.00 63.84 191 THR A O 1
ATOM 1533 N N . ALA A 1 192 ? -22.060 -9.360 14.114 1.00 59.81 192 ALA A N 1
ATOM 1534 C CA . ALA A 1 192 ? -21.046 -8.434 14.628 1.00 59.81 192 ALA A CA 1
ATOM 1535 C C . ALA A 1 192 ? -19.701 -8.562 13.884 1.00 59.81 192 ALA A C 1
ATOM 1537 O O . ALA A 1 192 ? -19.058 -7.554 13.590 1.00 59.81 192 ALA A O 1
ATOM 1538 N N . ALA A 1 193 ? -19.287 -9.786 13.540 1.00 64.19 193 ALA A N 1
ATOM 1539 C CA . ALA A 1 193 ? -18.104 -10.029 12.716 1.00 64.19 193 ALA A CA 1
ATOM 1540 C C . ALA A 1 193 ? -18.278 -9.480 11.292 1.00 64.19 193 ALA A C 1
ATOM 1542 O O . ALA A 1 193 ? -17.341 -8.891 10.748 1.00 64.19 193 ALA A O 1
ATOM 1543 N N . ASP A 1 194 ? -19.475 -9.603 10.714 1.00 65.12 194 ASP A N 1
ATOM 1544 C CA . ASP A 1 194 ? -19.778 -9.027 9.407 1.00 65.12 194 ASP A CA 1
ATOM 1545 C C . ASP A 1 194 ? -19.721 -7.488 9.457 1.00 65.12 194 ASP A C 1
ATOM 1547 O O . ASP A 1 194 ? -19.117 -6.886 8.580 1.00 65.12 194 ASP A O 1
ATOM 1551 N N . VAL A 1 195 ? -20.260 -6.838 10.502 1.00 67.19 195 VAL A N 1
ATOM 1552 C CA . VAL A 1 195 ? -20.157 -5.371 10.693 1.00 67.19 195 VAL A CA 1
ATOM 1553 C C . VAL A 1 195 ? -18.697 -4.906 10.740 1.00 67.19 195 VAL A C 1
ATOM 1555 O O . VAL A 1 195 ? -18.337 -3.928 10.089 1.00 67.19 195 VAL A O 1
ATOM 1558 N N . ILE A 1 196 ? -17.838 -5.613 11.482 1.00 67.56 196 ILE A N 1
ATOM 1559 C CA . ILE A 1 196 ? -16.403 -5.291 11.551 1.00 67.56 196 ILE A CA 1
ATOM 1560 C C . ILE A 1 196 ? -15.734 -5.508 10.189 1.00 67.56 196 ILE A C 1
ATOM 1562 O O . ILE A 1 196 ? -14.893 -4.710 9.784 1.00 67.56 196 ILE A O 1
ATOM 1566 N N . THR A 1 197 ? -16.120 -6.559 9.463 1.00 70.06 197 THR A N 1
ATOM 1567 C CA . THR A 1 197 ? -15.593 -6.848 8.122 1.00 70.06 197 THR A CA 1
ATOM 1568 C C . THR A 1 197 ? -15.971 -5.755 7.123 1.00 70.06 197 THR A C 1
ATOM 1570 O O . THR A 1 197 ? -15.113 -5.316 6.355 1.00 70.06 197 THR A O 1
ATOM 1573 N N . ASP A 1 198 ? -17.221 -5.288 7.162 1.00 71.75 198 ASP A N 1
ATOM 1574 C CA . ASP A 1 198 ? -17.729 -4.203 6.318 1.00 71.75 198 ASP A CA 1
ATOM 1575 C C . ASP A 1 198 ? -17.002 -2.880 6.638 1.00 71.75 198 ASP A C 1
ATOM 1577 O O . ASP A 1 198 ? -16.535 -2.184 5.732 1.00 71.75 198 ASP A O 1
ATOM 1581 N N . TYR A 1 199 ? -16.813 -2.568 7.927 1.00 74.94 199 TYR A N 1
ATOM 1582 C CA . TYR A 1 199 ? -16.032 -1.407 8.371 1.00 74.94 199 TYR A CA 1
ATOM 1583 C C . TYR A 1 199 ? -14.576 -1.475 7.884 1.00 74.94 199 TYR A C 1
ATOM 1585 O O . TYR A 1 199 ? -14.053 -0.513 7.315 1.00 74.94 199 TYR A O 1
ATOM 1593 N N . ASP A 1 200 ? -13.924 -2.628 8.042 1.00 72.12 200 ASP A N 1
ATOM 1594 C CA . ASP A 1 200 ? -12.562 -2.854 7.561 1.00 72.12 200 ASP A CA 1
ATOM 1595 C C . ASP A 1 200 ? -12.466 -2.724 6.035 1.00 72.12 200 ASP A C 1
ATOM 1597 O O . ASP A 1 200 ? -11.459 -2.227 5.528 1.00 72.12 200 ASP A O 1
ATOM 1601 N N . ALA A 1 201 ? -13.479 -3.164 5.283 1.00 76.69 201 ALA A N 1
ATOM 1602 C CA . ALA A 1 201 ? -13.514 -3.022 3.830 1.00 76.69 201 ALA A CA 1
ATOM 1603 C C . ALA A 1 201 ? -13.540 -1.544 3.413 1.00 76.69 201 ALA A C 1
ATOM 1605 O O . ALA A 1 201 ? -12.692 -1.126 2.621 1.00 76.69 201 ALA A O 1
ATOM 1606 N N . ALA A 1 202 ? -14.409 -0.734 4.024 1.00 81.12 202 ALA A N 1
ATOM 1607 C CA . ALA A 1 202 ? -14.469 0.707 3.771 1.00 81.12 202 ALA A CA 1
ATOM 1608 C C . ALA A 1 202 ? -13.139 1.412 4.110 1.00 81.12 202 ALA A C 1
ATOM 1610 O O . ALA A 1 202 ? -12.646 2.245 3.345 1.00 81.12 202 ALA A O 1
ATOM 1611 N N . GLN A 1 203 ? -12.491 1.031 5.217 1.00 79.25 203 GLN A N 1
ATOM 1612 C CA . GLN A 1 203 ? -11.167 1.558 5.570 1.00 79.25 203 GLN A CA 1
ATOM 1613 C C . GLN A 1 203 ? -10.090 1.170 4.541 1.00 79.25 203 GLN A C 1
ATOM 1615 O O . GLN A 1 203 ? -9.188 1.963 4.264 1.00 79.25 203 GLN A O 1
ATOM 1620 N N . ARG A 1 204 ? -10.166 -0.023 3.931 1.00 80.25 204 ARG A N 1
ATOM 1621 C CA . ARG A 1 204 ? -9.220 -0.437 2.873 1.00 80.25 204 ARG A CA 1
ATOM 1622 C C . ARG A 1 204 ? -9.369 0.411 1.629 1.00 80.25 204 ARG A C 1
ATOM 1624 O O . ARG A 1 204 ? -8.354 0.772 1.041 1.00 80.25 204 ARG A O 1
ATOM 1631 N N . GLU A 1 205 ? -10.595 0.724 1.239 1.00 85.94 205 GLU A N 1
ATOM 1632 C CA . GLU A 1 205 ? -10.858 1.592 0.092 1.00 85.94 205 GLU A CA 1
ATOM 1633 C C . GLU A 1 205 ? -10.294 2.998 0.328 1.00 85.94 205 GLU A C 1
ATOM 1635 O O . GLU A 1 205 ? -9.566 3.517 -0.521 1.00 85.94 205 GLU A O 1
ATOM 1640 N N . ALA A 1 206 ? -10.515 3.572 1.516 1.00 86.50 206 ALA A N 1
ATOM 1641 C CA . ALA A 1 206 ? -9.942 4.867 1.898 1.00 86.50 206 ALA A CA 1
ATOM 1642 C C . ALA A 1 206 ? -8.400 4.856 1.882 1.00 86.50 206 ALA A C 1
ATOM 1644 O O . ALA A 1 206 ? -7.754 5.782 1.382 1.00 86.50 206 ALA A O 1
ATOM 1645 N N . ILE A 1 207 ? -7.789 3.772 2.366 1.00 86.94 207 ILE A N 1
ATOM 1646 C CA . ILE A 1 207 ? -6.336 3.577 2.308 1.00 86.94 207 ILE A C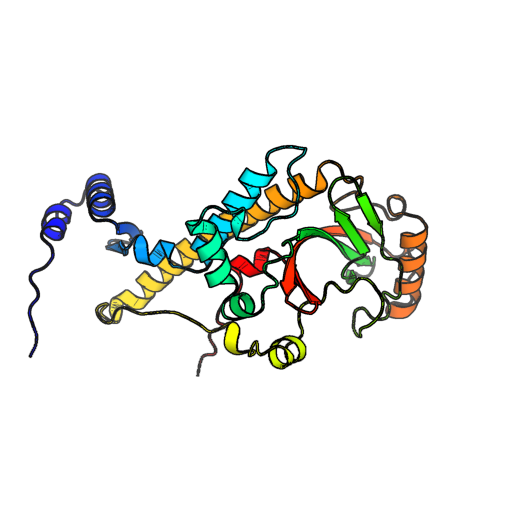A 1
ATOM 1647 C C . ILE A 1 207 ? -5.847 3.472 0.863 1.00 86.94 207 ILE A C 1
ATOM 1649 O O . ILE A 1 207 ? -4.841 4.086 0.517 1.00 86.94 207 ILE A O 1
ATOM 1653 N N . GLN A 1 208 ? -6.539 2.727 -0.000 1.00 87.44 208 GLN A N 1
ATOM 1654 C CA . GLN A 1 208 ? -6.174 2.614 -1.414 1.00 87.44 208 GLN A CA 1
ATOM 1655 C C . GLN A 1 208 ? -6.234 3.967 -2.125 1.00 87.44 208 GLN A C 1
ATOM 1657 O O . GLN A 1 208 ? -5.327 4.284 -2.897 1.00 87.44 208 GLN A O 1
ATOM 1662 N N . GLN A 1 209 ? -7.251 4.782 -1.834 1.00 90.69 209 GLN A N 1
ATOM 1663 C CA . GLN A 1 209 ? -7.339 6.155 -2.333 1.00 90.69 209 GLN A CA 1
ATOM 1664 C C . GLN A 1 209 ? -6.162 7.000 -1.833 1.00 90.69 209 GLN A C 1
ATOM 1666 O O . GLN A 1 209 ? -5.493 7.649 -2.630 1.00 90.69 209 GLN A O 1
ATOM 1671 N N . THR A 1 210 ? -5.836 6.915 -0.541 1.00 92.00 210 THR A N 1
ATOM 1672 C CA . THR A 1 210 ? -4.698 7.637 0.055 1.00 92.00 210 THR A CA 1
ATOM 1673 C C . THR A 1 210 ? -3.366 7.229 -0.579 1.00 92.00 210 THR A C 1
ATOM 1675 O O . THR A 1 210 ? -2.532 8.082 -0.879 1.00 92.00 210 THR A O 1
ATOM 1678 N N . ILE A 1 211 ? -3.161 5.934 -0.836 1.00 90.00 211 ILE A N 1
ATOM 1679 C CA . ILE A 1 211 ? -1.958 5.415 -1.501 1.00 90.00 211 ILE A CA 1
ATOM 1680 C C . ILE A 1 211 ? -1.870 5.915 -2.943 1.00 90.00 211 ILE A C 1
ATOM 1682 O O . ILE A 1 211 ? -0.779 6.273 -3.384 1.00 90.00 211 ILE A O 1
ATOM 1686 N N . ARG A 1 212 ? -2.993 5.979 -3.667 1.00 90.19 212 ARG A N 1
ATOM 1687 C CA . ARG A 1 212 ? -3.028 6.540 -5.023 1.00 90.19 212 ARG A CA 1
ATOM 1688 C C . ARG A 1 212 ? -2.645 8.019 -5.017 1.00 90.19 212 ARG A C 1
ATOM 1690 O O . ARG A 1 212 ? -1.770 8.408 -5.781 1.00 90.19 212 ARG A O 1
ATOM 1697 N N . SER A 1 213 ? -3.202 8.808 -4.101 1.00 91.50 213 SER A N 1
ATOM 1698 C CA . SER A 1 213 ? -2.835 10.221 -3.950 1.00 91.50 213 SER A CA 1
ATOM 1699 C C . SER A 1 213 ? -1.358 10.394 -3.585 1.00 91.50 213 SER A C 1
ATOM 1701 O O . SER A 1 213 ? -0.676 11.250 -4.141 1.00 91.50 213 SER A O 1
ATOM 1703 N N . LEU A 1 214 ? -0.827 9.549 -2.691 1.00 90.12 214 LEU A N 1
ATOM 1704 C CA . LEU A 1 214 ? 0.601 9.524 -2.356 1.00 90.12 214 LEU A CA 1
ATOM 1705 C C . LEU A 1 214 ? 1.462 9.212 -3.582 1.00 90.12 214 LEU A C 1
ATOM 1707 O O . LEU A 1 214 ? 2.482 9.857 -3.800 1.00 90.12 214 LEU A O 1
ATOM 1711 N N . GLN A 1 215 ? 1.056 8.234 -4.387 1.00 89.62 215 GLN A N 1
ATOM 1712 C CA . GLN A 1 215 ? 1.753 7.858 -5.609 1.00 89.62 215 GLN A CA 1
ATOM 1713 C C . GLN A 1 215 ? 1.793 9.009 -6.615 1.00 89.62 215 GLN A C 1
ATOM 1715 O O . GLN A 1 215 ? 2.872 9.365 -7.082 1.00 89.62 215 GLN A O 1
ATOM 1720 N N . GLU A 1 216 ? 0.638 9.607 -6.917 1.00 88.19 216 GLU A N 1
ATOM 1721 C CA . GLU A 1 216 ? 0.528 10.772 -7.803 1.00 88.19 216 GLU A CA 1
ATOM 1722 C C . GLU A 1 216 ? 1.415 11.915 -7.312 1.00 88.19 216 GLU A C 1
ATOM 1724 O O . GLU A 1 216 ? 2.111 12.555 -8.098 1.00 88.19 216 GLU A O 1
ATOM 1729 N N . ARG A 1 217 ? 1.453 12.132 -5.994 1.00 87.12 217 ARG A N 1
ATOM 1730 C CA . ARG A 1 217 ? 2.282 13.166 -5.384 1.00 87.12 217 ARG A CA 1
ATOM 1731 C C . ARG A 1 217 ? 3.774 12.892 -5.547 1.00 87.12 217 ARG A C 1
ATOM 1733 O O . ARG A 1 217 ? 4.510 13.775 -5.976 1.00 87.12 217 ARG A O 1
ATOM 1740 N N . LEU A 1 218 ? 4.212 11.670 -5.251 1.00 86.88 218 LEU A N 1
ATOM 1741 C CA . LEU A 1 218 ? 5.614 11.251 -5.363 1.00 86.88 218 LEU A CA 1
ATOM 1742 C C . LEU A 1 218 ? 6.115 11.222 -6.813 1.00 86.88 218 LEU A C 1
ATOM 1744 O O . LEU A 1 218 ? 7.323 11.317 -7.037 1.00 86.88 218 LEU A O 1
ATOM 1748 N N . MET A 1 219 ? 5.201 11.082 -7.776 1.00 86.06 219 MET A N 1
ATOM 1749 C CA . MET A 1 219 ? 5.491 11.040 -9.209 1.00 86.06 219 MET A CA 1
ATOM 1750 C C . MET A 1 219 ? 5.168 12.339 -9.955 1.00 86.06 219 MET A C 1
ATOM 1752 O O . MET A 1 219 ? 5.377 12.378 -11.163 1.00 86.06 219 MET A O 1
ATOM 1756 N N . ARG A 1 220 ? 4.689 13.402 -9.287 1.00 83.88 220 ARG A N 1
ATOM 1757 C CA . ARG A 1 220 ? 4.213 14.639 -9.944 1.00 83.88 220 ARG A CA 1
ATOM 1758 C C . ARG A 1 220 ? 5.208 15.214 -10.961 1.00 83.88 220 ARG A C 1
ATOM 1760 O O . ARG A 1 220 ? 4.786 15.723 -11.992 1.00 83.88 220 ARG A O 1
ATOM 1767 N N . ASN A 1 221 ? 6.503 15.116 -10.664 1.00 81.69 221 ASN A N 1
ATOM 1768 C CA . ASN A 1 221 ? 7.584 15.656 -11.492 1.00 81.69 221 ASN A CA 1
ATOM 1769 C C . ASN A 1 221 ? 8.362 14.568 -12.255 1.00 81.69 221 ASN A C 1
ATOM 1771 O O . ASN A 1 221 ? 9.360 14.874 -12.904 1.00 81.69 221 ASN A O 1
ATOM 1775 N N . ALA A 1 222 ? 7.937 13.304 -12.173 1.00 81.12 222 ALA A N 1
ATOM 1776 C CA . ALA A 1 222 ? 8.618 12.184 -12.803 1.00 81.12 222 ALA A CA 1
ATOM 1777 C C . ALA A 1 222 ? 8.120 12.007 -14.250 1.00 81.12 222 ALA A C 1
ATOM 1779 O O . ALA A 1 222 ? 6.935 11.736 -14.452 1.00 81.12 222 ALA A O 1
ATOM 1780 N N . PRO A 1 223 ? 8.993 12.088 -15.271 1.00 78.00 223 PRO A N 1
ATOM 1781 C CA . PRO A 1 223 ? 8.609 11.865 -16.664 1.00 78.00 223 PRO A CA 1
ATOM 1782 C C . PRO A 1 223 ? 8.481 10.360 -16.970 1.00 78.00 223 PRO A C 1
ATOM 1784 O O . PRO A 1 223 ? 9.275 9.801 -17.725 1.00 78.00 223 PRO A O 1
ATOM 1787 N N . VAL A 1 224 ? 7.507 9.679 -16.355 1.00 80.62 224 VAL A N 1
ATOM 1788 C CA . VAL A 1 224 ? 7.197 8.262 -16.621 1.00 80.62 224 VAL A CA 1
ATOM 1789 C C . VAL A 1 224 ? 5.750 8.133 -17.074 1.00 80.62 224 VAL A C 1
ATOM 1791 O O . VAL A 1 224 ? 4.860 8.537 -16.323 1.00 80.62 224 VAL A O 1
ATOM 1794 N N . PRO A 1 225 ? 5.482 7.548 -18.253 1.00 81.50 225 PRO A N 1
ATOM 1795 C CA . PRO A 1 225 ? 4.119 7.221 -18.632 1.00 81.50 225 PRO A CA 1
ATOM 1796 C C . PRO A 1 225 ? 3.594 6.086 -17.737 1.00 81.50 225 PRO A C 1
ATOM 1798 O O . PRO A 1 225 ? 4.307 5.129 -17.441 1.00 81.50 225 PRO A O 1
ATOM 1801 N N . ILE A 1 226 ? 2.355 6.207 -17.265 1.00 84.62 226 ILE A N 1
ATOM 1802 C CA . ILE A 1 226 ? 1.704 5.233 -16.379 1.00 84.62 226 ILE A CA 1
ATOM 1803 C C . ILE A 1 226 ? 0.453 4.689 -17.058 1.00 84.62 226 ILE A C 1
ATOM 1805 O O . ILE A 1 226 ? -0.235 5.421 -17.766 1.00 84.62 226 ILE A O 1
ATOM 1809 N N . GLY A 1 227 ? 0.138 3.420 -16.803 1.00 88.38 227 GLY A N 1
ATOM 1810 C CA . GLY A 1 227 ? -0.960 2.719 -17.458 1.00 88.38 227 GLY A CA 1
ATOM 1811 C C . GLY A 1 227 ? -0.511 2.088 -18.770 1.00 88.38 227 GLY A C 1
ATOM 1812 O O . GLY A 1 227 ? 0.661 1.738 -18.926 1.00 88.38 227 GLY A O 1
ATOM 1813 N N . THR A 1 228 ? -1.454 1.877 -19.686 1.00 92.31 228 THR A N 1
ATOM 1814 C CA . THR A 1 228 ? -1.173 1.247 -20.977 1.00 92.31 228 THR A CA 1
ATOM 1815 C C . THR A 1 228 ? -0.317 2.167 -21.839 1.00 92.31 228 THR A C 1
ATOM 1817 O O . THR A 1 228 ? -0.689 3.312 -22.087 1.00 92.31 228 THR A O 1
ATOM 1820 N N . VAL A 1 229 ? 0.814 1.649 -22.309 1.00 92.12 229 VAL A N 1
ATOM 1821 C CA . VAL A 1 229 ? 1.789 2.372 -23.127 1.00 92.12 229 VAL A CA 1
ATOM 1822 C C . VAL A 1 229 ? 2.122 1.582 -24.382 1.00 92.12 229 VAL A C 1
ATOM 1824 O O . VAL A 1 229 ? 2.123 0.348 -24.402 1.00 92.12 229 VAL A O 1
ATOM 1827 N N . SER A 1 230 ? 2.451 2.302 -25.441 1.00 89.69 230 SER A N 1
ATOM 1828 C CA . SER A 1 230 ? 3.058 1.733 -26.634 1.00 89.69 230 SER A CA 1
ATOM 1829 C C . SER A 1 230 ? 4.506 1.361 -26.330 1.00 89.69 230 SER A C 1
ATOM 1831 O O . SER A 1 230 ? 5.215 2.085 -25.636 1.00 89.69 230 SER A O 1
ATOM 1833 N N . VAL A 1 231 ? 5.001 0.268 -26.913 1.00 88.31 231 VAL A N 1
ATOM 1834 C CA . VAL A 1 231 ? 6.403 -0.163 -26.730 1.00 88.31 231 VAL A CA 1
ATOM 1835 C C . VAL A 1 231 ? 7.396 0.946 -27.108 1.00 88.31 231 VAL A C 1
ATOM 1837 O O . VAL A 1 231 ? 8.415 1.102 -26.446 1.00 88.31 231 VAL A O 1
ATOM 1840 N N . GLY A 1 232 ? 7.069 1.755 -28.122 1.00 87.12 232 GLY A N 1
ATOM 1841 C CA . GLY A 1 232 ? 7.891 2.889 -28.554 1.00 87.12 232 GLY A CA 1
ATOM 1842 C C . GLY A 1 232 ? 7.977 4.051 -27.554 1.00 87.12 232 GLY A C 1
ATOM 1843 O O . GLY A 1 232 ? 8.851 4.896 -27.706 1.00 87.12 232 GLY A O 1
ATOM 1844 N N . GLU A 1 233 ? 7.106 4.097 -26.541 1.00 87.38 233 GLU A N 1
ATOM 1845 C CA . GLU A 1 233 ? 7.152 5.093 -25.459 1.00 87.38 233 GLU A CA 1
ATOM 1846 C C . GLU A 1 233 ? 8.125 4.687 -24.338 1.00 87.38 233 GLU A C 1
ATOM 1848 O O . GLU A 1 233 ? 8.463 5.505 -23.481 1.00 87.38 233 GLU A O 1
ATOM 1853 N N . LEU A 1 234 ? 8.606 3.437 -24.338 1.00 88.62 234 LEU A N 1
ATOM 1854 C CA . LEU A 1 234 ? 9.646 2.982 -23.418 1.00 88.62 234 LEU A CA 1
ATOM 1855 C C . LEU A 1 234 ? 11.029 3.465 -23.889 1.00 88.62 234 LEU A C 1
ATOM 1857 O O . LEU A 1 234 ? 11.269 3.539 -25.095 1.00 88.62 234 LEU A O 1
ATOM 1861 N N . PRO A 1 235 ? 11.987 3.724 -22.982 1.00 89.31 235 PRO A N 1
ATOM 1862 C CA . PRO A 1 235 ? 13.368 4.000 -23.377 1.00 89.31 235 PRO A CA 1
ATOM 1863 C C . PRO A 1 235 ? 13.972 2.858 -24.204 1.00 89.31 235 PRO A C 1
ATOM 1865 O O . PRO A 1 235 ? 13.684 1.689 -23.946 1.00 89.31 235 PRO A O 1
ATOM 1868 N N . SER A 1 236 ? 14.855 3.180 -25.150 1.00 88.75 236 SER A N 1
ATOM 1869 C CA . SER A 1 236 ? 15.462 2.205 -26.072 1.00 88.75 236 SER A CA 1
ATOM 1870 C C . SER A 1 236 ? 16.091 1.006 -25.352 1.00 88.75 236 SER A C 1
ATOM 1872 O O . SER A 1 236 ? 15.830 -0.137 -25.717 1.00 88.75 236 SER A O 1
ATOM 1874 N N . ASP A 1 237 ? 16.827 1.249 -24.267 1.00 85.50 237 ASP A N 1
ATOM 1875 C CA . ASP A 1 237 ? 17.493 0.196 -23.489 1.00 85.50 237 ASP A CA 1
ATOM 1876 C C . ASP A 1 237 ? 16.485 -0.743 -22.791 1.00 85.50 237 ASP A C 1
ATOM 1878 O O . ASP A 1 237 ? 16.735 -1.937 -22.593 1.00 85.50 237 ASP A O 1
ATOM 1882 N N . VAL A 1 238 ? 15.309 -0.216 -22.428 1.00 87.56 238 VAL A N 1
ATOM 1883 C CA . VAL A 1 238 ? 14.196 -0.982 -21.843 1.00 87.56 238 VAL A CA 1
ATOM 1884 C C . VAL A 1 238 ? 13.514 -1.816 -22.927 1.00 87.56 238 VAL A C 1
ATOM 1886 O O . VAL A 1 238 ? 13.184 -2.974 -22.679 1.00 87.56 238 VAL A O 1
ATOM 1889 N N . GLN A 1 239 ? 13.352 -1.271 -24.138 1.00 91.38 239 GLN A N 1
ATOM 1890 C CA . GLN A 1 239 ? 12.838 -2.022 -25.288 1.00 91.38 239 GLN A CA 1
ATOM 1891 C C . GLN A 1 239 ? 13.763 -3.189 -25.654 1.00 91.38 239 GLN A C 1
ATOM 1893 O O . GLN A 1 239 ? 13.283 -4.302 -25.865 1.00 91.38 239 GLN A O 1
ATOM 1898 N N . GLU A 1 240 ? 15.080 -2.969 -25.682 1.00 90.00 240 GLU A N 1
ATOM 1899 C CA . GLU A 1 240 ? 16.071 -4.018 -25.957 1.00 90.00 240 GLU A CA 1
ATOM 1900 C C . GLU A 1 240 ? 16.025 -5.124 -24.892 1.00 90.00 240 GLU A C 1
ATOM 1902 O O . GLU A 1 240 ? 15.965 -6.315 -25.216 1.00 90.00 240 GLU A O 1
ATOM 1907 N N . SER A 1 241 ? 15.956 -4.733 -23.617 1.00 89.31 241 SER A N 1
ATOM 1908 C CA . SER A 1 241 ? 15.816 -5.668 -22.493 1.00 89.31 241 SER A CA 1
ATOM 1909 C C . SER A 1 241 ? 14.520 -6.482 -22.582 1.00 89.31 241 SER A C 1
ATOM 1911 O O . SER A 1 241 ? 14.530 -7.693 -22.344 1.00 89.31 241 SER A O 1
ATOM 1913 N N . LEU A 1 242 ? 13.414 -5.847 -22.988 1.00 89.50 242 LEU A N 1
ATOM 1914 C CA . LEU A 1 242 ? 12.122 -6.506 -23.181 1.00 89.50 242 LEU A CA 1
ATOM 1915 C C . LEU A 1 242 ? 12.145 -7.480 -24.352 1.00 89.50 242 LEU A C 1
ATOM 1917 O O . LEU A 1 242 ? 11.674 -8.605 -24.205 1.00 89.50 242 LEU A O 1
ATOM 1921 N N . ALA A 1 243 ? 12.729 -7.085 -25.483 1.00 91.56 243 ALA A N 1
ATOM 1922 C CA . ALA A 1 243 ? 12.881 -7.952 -26.645 1.00 91.56 243 ALA A CA 1
ATOM 1923 C C . ALA A 1 243 ? 13.653 -9.223 -26.275 1.00 91.56 243 ALA A C 1
ATOM 1925 O O . ALA A 1 243 ? 13.222 -10.334 -26.587 1.00 91.56 243 ALA A O 1
ATOM 1926 N N . LYS A 1 244 ? 14.756 -9.059 -25.539 1.00 90.50 244 LYS A N 1
ATOM 1927 C CA . LYS A 1 244 ? 15.566 -10.170 -25.044 1.00 90.50 244 LYS A CA 1
ATOM 1928 C C . LYS A 1 244 ? 14.778 -11.077 -24.092 1.00 90.50 244 LYS A C 1
ATOM 1930 O O . LYS A 1 244 ? 14.784 -12.292 -24.273 1.00 90.50 244 LYS A O 1
ATOM 1935 N N . TYR A 1 245 ? 14.062 -10.505 -23.123 1.00 88.50 245 TYR A N 1
ATOM 1936 C CA . TYR A 1 245 ? 13.229 -11.263 -22.184 1.00 88.50 245 TYR A CA 1
ATOM 1937 C C . TYR A 1 245 ? 12.138 -12.079 -22.896 1.00 88.50 245 TYR A C 1
ATOM 1939 O O . TYR A 1 245 ? 11.977 -13.265 -22.610 1.00 88.50 245 TYR A O 1
ATOM 1947 N N . LEU A 1 246 ? 11.423 -11.478 -23.852 1.00 89.88 246 LEU A N 1
ATOM 1948 C CA . LEU A 1 246 ? 10.374 -12.157 -24.618 1.00 89.88 246 LEU A CA 1
ATOM 1949 C C . LEU A 1 246 ? 10.921 -13.310 -25.457 1.00 89.88 246 LEU A C 1
ATOM 1951 O O . LEU A 1 246 ? 10.338 -14.397 -25.468 1.00 89.88 246 LEU A O 1
ATOM 1955 N N . GLN A 1 247 ? 12.058 -13.090 -26.113 1.00 92.19 247 GLN A N 1
ATOM 1956 C CA . GLN A 1 247 ? 12.698 -14.108 -26.933 1.00 92.19 247 GLN A CA 1
ATOM 1957 C C . GLN A 1 247 ? 13.147 -15.303 -26.084 1.00 92.19 247 GLN A C 1
ATOM 1959 O O . GLN A 1 247 ? 13.020 -16.450 -26.504 1.00 92.19 247 GLN A O 1
ATOM 1964 N N . GLU A 1 248 ? 13.657 -15.046 -24.883 1.00 87.94 248 GLU A N 1
ATOM 1965 C CA . GLU A 1 248 ? 14.200 -16.081 -24.002 1.00 87.94 248 GLU A CA 1
ATOM 1966 C C . GLU A 1 248 ? 13.123 -16.852 -23.235 1.00 87.94 248 GLU A C 1
ATOM 1968 O O . GLU A 1 248 ? 13.255 -18.062 -23.071 1.00 87.94 248 GLU A O 1
ATOM 1973 N N . GLN A 1 249 ? 12.076 -16.174 -22.758 1.00 86.69 249 GLN A N 1
ATOM 1974 C CA . GLN A 1 249 ? 11.044 -16.788 -21.911 1.00 86.69 249 GLN A CA 1
ATOM 1975 C C . GLN A 1 249 ? 9.854 -17.331 -22.703 1.00 86.69 249 GLN A C 1
ATOM 1977 O O . GLN A 1 249 ? 9.244 -18.316 -22.296 1.00 86.69 249 GLN A O 1
ATOM 1982 N N . TYR A 1 250 ? 9.522 -16.700 -23.830 1.00 87.25 250 TYR A N 1
ATOM 1983 C CA . TYR A 1 250 ? 8.304 -17.001 -24.587 1.00 87.25 250 TYR A CA 1
ATOM 1984 C C . TYR A 1 250 ? 8.571 -17.314 -26.061 1.00 87.25 250 TYR A C 1
ATOM 1986 O O . TYR A 1 250 ? 7.625 -17.620 -26.783 1.00 87.25 250 TYR A O 1
ATOM 1994 N N . ASN A 1 251 ? 9.833 -17.251 -26.515 1.00 92.06 251 ASN A N 1
ATOM 1995 C CA . ASN A 1 251 ? 10.195 -17.344 -27.933 1.00 92.06 251 ASN A CA 1
ATOM 1996 C C . ASN A 1 251 ? 9.372 -16.364 -28.798 1.00 92.06 251 ASN A C 1
ATOM 1998 O O . ASN A 1 251 ? 8.865 -16.730 -29.858 1.00 92.06 251 ASN A O 1
ATOM 2002 N N . ALA A 1 252 ? 9.199 -15.137 -28.294 1.00 93.12 252 ALA A N 1
ATOM 2003 C CA . ALA A 1 252 ? 8.372 -14.086 -28.883 1.00 93.12 252 ALA A CA 1
ATOM 2004 C C . ALA A 1 252 ? 9.173 -12.795 -29.113 1.00 93.12 252 ALA A C 1
ATOM 2006 O O . ALA A 1 252 ? 10.216 -12.571 -28.498 1.00 93.12 252 ALA A O 1
ATOM 2007 N N . THR A 1 253 ? 8.659 -11.916 -29.969 1.00 95.44 253 THR A N 1
ATOM 2008 C CA . THR A 1 253 ? 9.248 -10.607 -30.282 1.00 95.44 253 THR A CA 1
ATOM 2009 C C . THR A 1 253 ? 8.393 -9.462 -29.737 1.00 95.44 253 THR A C 1
ATOM 2011 O O . THR A 1 253 ? 7.242 -9.650 -29.346 1.00 95.44 253 THR A O 1
ATOM 2014 N N . LEU A 1 254 ? 8.916 -8.230 -29.762 1.00 95.19 254 LEU A N 1
ATOM 2015 C CA . LEU A 1 254 ? 8.130 -7.042 -29.394 1.00 95.19 254 LEU A CA 1
ATOM 2016 C C . LEU A 1 254 ? 6.866 -6.875 -30.256 1.00 95.19 254 LEU A C 1
ATOM 2018 O O . LEU A 1 254 ? 5.867 -6.349 -29.776 1.00 95.19 254 LEU A O 1
ATOM 2022 N N . ALA A 1 255 ? 6.881 -7.342 -31.510 1.00 94.94 255 ALA A N 1
ATOM 2023 C CA . ALA A 1 255 ? 5.727 -7.271 -32.405 1.00 94.94 255 ALA A CA 1
ATOM 2024 C C . ALA A 1 255 ? 4.587 -8.222 -31.995 1.00 94.94 255 ALA A C 1
ATOM 2026 O O . ALA A 1 255 ? 3.457 -8.065 -32.467 1.00 94.94 255 ALA A O 1
ATOM 2027 N N . ASP A 1 256 ? 4.867 -9.191 -31.123 1.00 94.88 256 ASP A N 1
ATOM 2028 C CA . ASP A 1 256 ? 3.888 -10.143 -30.599 1.00 94.88 256 ASP A CA 1
ATOM 2029 C C . ASP A 1 256 ? 3.167 -9.615 -29.354 1.00 94.88 256 ASP A C 1
ATOM 2031 O O . ASP A 1 256 ? 2.219 -10.246 -28.884 1.00 94.88 256 ASP A O 1
ATOM 2035 N N . LEU A 1 257 ? 3.562 -8.444 -28.840 1.00 94.94 257 LEU A N 1
ATOM 2036 C CA . LEU A 1 257 ? 2.859 -7.760 -27.761 1.00 94.94 257 LEU A CA 1
ATOM 2037 C C . LEU A 1 257 ? 1.521 -7.203 -28.259 1.00 94.94 257 LEU A C 1
ATOM 2039 O O . LEU A 1 257 ? 1.441 -6.554 -29.304 1.00 94.94 257 LEU A O 1
ATOM 2043 N N . SER A 1 258 ? 0.464 -7.456 -27.492 1.00 93.25 258 SER A N 1
ATOM 2044 C CA . SER A 1 258 ? -0.849 -6.829 -27.660 1.00 93.25 258 SER A CA 1
ATOM 2045 C C . SER A 1 258 ? -1.061 -5.678 -26.680 1.00 93.25 258 SER A C 1
ATOM 2047 O O . SER A 1 258 ? -1.788 -4.742 -26.991 1.00 93.25 258 SER A O 1
ATOM 2049 N N . GLU A 1 259 ? -0.445 -5.745 -25.498 1.00 92.31 259 GLU A N 1
ATOM 2050 C CA . GLU A 1 259 ? -0.585 -4.742 -24.444 1.00 92.31 259 GLU A CA 1
ATOM 2051 C C . GLU A 1 259 ? 0.694 -4.678 -23.606 1.00 92.31 259 GLU A C 1
ATOM 2053 O O . GLU A 1 259 ? 1.275 -5.712 -23.260 1.00 92.31 259 GLU A O 1
ATOM 2058 N N . VAL A 1 260 ? 1.107 -3.461 -23.253 1.00 93.00 260 VAL A N 1
ATOM 2059 C CA . VAL A 1 260 ? 2.127 -3.195 -22.238 1.00 93.00 260 VAL A CA 1
ATOM 2060 C C . VAL A 1 260 ? 1.569 -2.153 -21.285 1.00 93.00 260 VAL A C 1
ATOM 2062 O O . VAL A 1 260 ? 1.067 -1.121 -21.716 1.00 93.00 260 VAL A O 1
ATOM 2065 N N . GLU A 1 261 ? 1.656 -2.423 -19.991 1.00 91.62 261 GLU A N 1
ATOM 2066 C CA . GLU A 1 261 ? 1.184 -1.535 -18.940 1.00 91.62 261 GLU A CA 1
ATOM 2067 C C . GLU A 1 261 ? 2.288 -1.296 -17.909 1.00 91.62 261 GLU A C 1
ATOM 2069 O O . GLU A 1 261 ? 2.911 -2.241 -17.414 1.00 91.62 261 GLU A O 1
ATOM 2074 N N . LEU A 1 262 ? 2.506 -0.027 -17.564 1.00 89.56 262 LEU A N 1
ATOM 2075 C CA . LEU A 1 262 ? 3.390 0.390 -16.482 1.00 89.56 262 LEU A CA 1
ATOM 2076 C C . LEU A 1 262 ? 2.582 0.645 -15.209 1.00 89.56 262 LEU A C 1
ATOM 2078 O O . LEU A 1 262 ? 1.723 1.526 -15.150 1.00 89.56 262 LEU A O 1
ATOM 2082 N N . LEU A 1 263 ? 2.888 -0.141 -14.180 1.00 85.19 263 LEU A N 1
ATOM 2083 C CA . LEU A 1 263 ? 2.177 -0.199 -12.911 1.00 85.19 263 LEU A CA 1
ATOM 2084 C C . LEU A 1 263 ? 3.043 0.397 -11.795 1.00 85.19 263 LEU A C 1
ATOM 2086 O O . LEU A 1 263 ? 4.000 -0.247 -11.361 1.00 85.19 263 LEU A O 1
ATOM 2090 N N . PRO A 1 264 ? 2.747 1.610 -11.315 1.00 89.94 264 PRO A N 1
ATOM 2091 C CA . PRO A 1 264 ? 3.426 2.180 -10.163 1.00 89.94 264 PRO A CA 1
ATOM 2092 C C . PRO A 1 264 ? 2.975 1.529 -8.855 1.00 89.94 264 PRO A C 1
ATOM 2094 O O . PRO A 1 264 ? 1.814 1.165 -8.671 1.00 89.94 264 PRO A O 1
ATOM 2097 N N . GLU A 1 265 ? 3.904 1.429 -7.913 1.00 84.12 265 GLU A N 1
ATOM 2098 C CA . GLU A 1 265 ? 3.645 1.003 -6.546 1.00 84.12 265 GLU A CA 1
ATOM 2099 C C . GLU A 1 265 ? 4.524 1.803 -5.579 1.00 84.12 265 GLU A C 1
ATOM 2101 O O . GLU A 1 265 ? 5.737 1.934 -5.760 1.00 84.12 265 GLU A O 1
ATOM 2106 N N . VAL A 1 266 ? 3.910 2.358 -4.532 1.00 86.31 266 VAL A N 1
ATOM 2107 C CA . VAL A 1 266 ? 4.621 3.124 -3.501 1.00 86.31 266 VAL A CA 1
ATOM 2108 C C . VAL A 1 266 ? 5.299 2.168 -2.528 1.00 86.31 266 VAL A C 1
ATOM 2110 O O . VAL A 1 266 ? 4.658 1.282 -1.962 1.00 86.31 266 VAL A O 1
ATOM 2113 N N . PHE A 1 267 ? 6.584 2.391 -2.281 1.00 83.31 267 PHE A N 1
ATOM 2114 C CA . PHE A 1 267 ? 7.396 1.649 -1.329 1.00 83.31 267 PHE A CA 1
ATOM 2115 C C . PHE A 1 267 ? 7.862 2.546 -0.195 1.00 83.31 267 PHE A C 1
ATOM 2117 O O . PHE A 1 267 ? 8.178 3.718 -0.398 1.00 83.31 267 PHE A O 1
ATOM 2124 N N . ILE A 1 268 ? 7.957 1.953 0.991 1.00 82.75 268 ILE A N 1
ATOM 2125 C CA . ILE A 1 268 ? 8.646 2.539 2.133 1.00 82.75 268 ILE A CA 1
ATOM 2126 C C . ILE A 1 268 ? 9.930 1.765 2.393 1.00 82.75 268 ILE A C 1
ATOM 2128 O O . ILE A 1 268 ? 9.926 0.538 2.480 1.00 82.75 268 ILE A O 1
ATOM 2132 N N . SER A 1 269 ? 11.029 2.501 2.499 1.00 82.25 269 SER A N 1
ATOM 2133 C CA . SER A 1 269 ? 12.333 2.001 2.911 1.00 82.25 269 SER A CA 1
ATOM 2134 C C . SER A 1 269 ? 12.551 2.345 4.377 1.00 82.25 269 SER A C 1
ATOM 2136 O O . SER A 1 269 ? 12.515 3.516 4.754 1.00 82.25 269 SER A O 1
ATOM 2138 N N . VAL A 1 270 ? 12.763 1.317 5.189 1.00 78.69 270 VAL A N 1
ATOM 2139 C CA . VAL A 1 270 ? 12.932 1.374 6.639 1.00 78.69 270 VAL A CA 1
ATOM 2140 C C . VAL A 1 270 ? 14.416 1.194 6.970 1.00 78.69 270 VAL A C 1
ATOM 2142 O O . VAL A 1 270 ? 14.985 0.159 6.602 1.00 78.69 270 VAL A O 1
ATOM 2145 N N . PRO A 1 271 ? 15.056 2.169 7.639 1.00 80.25 271 PRO A N 1
ATOM 2146 C CA . PRO A 1 271 ? 16.456 2.067 8.025 1.00 80.25 271 PRO A CA 1
ATOM 2147 C C . PRO A 1 271 ? 16.621 1.173 9.254 1.00 80.25 271 PRO A C 1
ATOM 2149 O O . PRO A 1 271 ? 16.091 1.461 10.328 1.00 80.25 271 PRO A O 1
ATOM 2152 N N . LEU A 1 272 ? 17.389 0.097 9.116 1.00 76.00 272 LEU A N 1
ATOM 2153 C CA . LEU A 1 272 ? 17.845 -0.727 10.233 1.00 76.00 272 LEU A CA 1
ATOM 2154 C C . LEU A 1 272 ? 19.340 -0.495 10.454 1.00 76.00 272 LEU A C 1
ATOM 2156 O O . LEU A 1 272 ? 20.055 -0.146 9.520 1.00 76.00 272 LEU A O 1
ATOM 2160 N N . LYS A 1 273 ? 19.836 -0.788 11.661 1.00 78.19 273 LYS A N 1
ATOM 2161 C CA . LYS A 1 273 ? 21.238 -0.550 12.092 1.00 78.19 273 LYS A CA 1
ATOM 2162 C C . LYS A 1 273 ? 22.353 -1.086 11.168 1.00 78.19 273 LYS A C 1
ATOM 2164 O O . LYS A 1 273 ? 23.517 -0.791 11.398 1.00 78.19 273 LYS A O 1
ATOM 2169 N N . SER A 1 274 ? 22.044 -1.924 10.178 1.00 70.25 274 SER A N 1
ATOM 2170 C CA . SER A 1 274 ? 23.032 -2.509 9.258 1.00 70.25 274 SER A CA 1
ATOM 2171 C C . SER A 1 274 ? 22.607 -2.565 7.787 1.00 70.25 274 SER A C 1
ATOM 2173 O O . SER A 1 274 ? 23.408 -2.965 6.947 1.00 70.25 274 SER A O 1
ATOM 2175 N N . HIS A 1 275 ? 21.354 -2.236 7.462 1.00 70.81 275 HIS A N 1
ATOM 2176 C CA . HIS A 1 275 ? 20.793 -2.338 6.109 1.00 70.81 275 HIS A CA 1
ATOM 2177 C C . HIS A 1 275 ? 19.420 -1.654 6.046 1.00 70.81 275 HIS A C 1
ATOM 2179 O O . HIS A 1 275 ? 18.837 -1.316 7.073 1.00 70.81 275 HIS A O 1
ATOM 2185 N N . TYR A 1 276 ? 18.868 -1.512 4.843 1.00 66.44 276 TYR A N 1
ATOM 2186 C CA . TYR A 1 276 ? 17.481 -1.089 4.652 1.00 66.44 276 TYR A CA 1
ATOM 2187 C C . TYR A 1 276 ? 16.594 -2.281 4.302 1.00 66.44 276 TYR A C 1
ATOM 2189 O O . TYR A 1 276 ? 17.016 -3.186 3.579 1.00 66.44 276 TYR A O 1
ATOM 2197 N N . ILE A 1 277 ? 15.345 -2.239 4.760 1.00 67.31 277 ILE A N 1
ATOM 2198 C CA . ILE A 1 277 ? 14.269 -3.085 4.234 1.00 67.31 277 ILE A CA 1
ATOM 2199 C C . ILE A 1 277 ? 13.310 -2.185 3.462 1.00 67.31 277 ILE A C 1
ATOM 2201 O O . ILE A 1 277 ? 12.896 -1.157 3.986 1.00 67.31 277 ILE A O 1
ATOM 2205 N N . SER A 1 278 ? 12.919 -2.580 2.252 1.00 69.12 278 SER A N 1
ATOM 2206 C CA . SER A 1 278 ? 11.921 -1.857 1.459 1.00 69.12 278 SER A CA 1
ATOM 2207 C C . SER A 1 278 ? 10.729 -2.756 1.158 1.00 69.12 278 SER A C 1
ATOM 2209 O O . SER A 1 278 ? 10.912 -3.880 0.702 1.00 69.12 278 SER A O 1
ATOM 2211 N N . PHE A 1 279 ? 9.508 -2.272 1.373 1.00 69.62 279 PHE A N 1
ATOM 2212 C CA . PHE A 1 279 ? 8.284 -3.029 1.081 1.00 69.62 279 PHE A CA 1
ATOM 2213 C C . PHE A 1 279 ? 7.149 -2.122 0.576 1.00 69.62 279 PHE A C 1
ATOM 2215 O O . PHE A 1 279 ? 7.190 -0.910 0.823 1.00 69.62 279 PHE A O 1
ATOM 2222 N N . PRO A 1 280 ? 6.138 -2.676 -0.128 1.00 76.19 280 PRO A N 1
ATOM 2223 C CA . PRO A 1 280 ? 4.991 -1.904 -0.592 1.00 76.19 280 PRO A CA 1
ATOM 2224 C C . PRO A 1 280 ? 4.274 -1.229 0.575 1.00 76.19 280 PRO A C 1
ATOM 2226 O O . PRO A 1 280 ? 3.903 -1.890 1.546 1.00 76.19 280 PRO A O 1
ATOM 2229 N N . ILE A 1 281 ? 4.003 0.070 0.476 1.00 79.50 281 ILE A N 1
ATOM 2230 C CA . ILE A 1 281 ? 3.419 0.850 1.576 1.00 79.50 281 ILE A CA 1
ATOM 2231 C C . ILE A 1 281 ? 2.027 0.334 1.980 1.00 79.50 281 ILE A C 1
ATOM 2233 O O . ILE A 1 281 ? 1.627 0.429 3.140 1.00 79.50 281 ILE A O 1
ATOM 2237 N N . LYS A 1 282 ? 1.310 -0.310 1.047 1.00 75.94 282 LYS A N 1
ATOM 2238 C CA . LYS A 1 282 ? 0.024 -0.973 1.305 1.00 75.94 282 LYS A CA 1
ATOM 2239 C C . LYS A 1 282 ? 0.115 -2.049 2.393 1.00 75.94 282 LYS A C 1
ATOM 2241 O O . LYS A 1 282 ? -0.888 -2.326 3.050 1.00 75.94 282 LYS A O 1
ATOM 2246 N N . TYR A 1 283 ? 1.298 -2.621 2.633 1.00 76.31 283 TYR A N 1
ATOM 2247 C CA . TYR A 1 283 ? 1.507 -3.628 3.676 1.00 76.31 283 TYR A CA 1
ATOM 2248 C C . TYR A 1 283 ? 1.370 -3.066 5.090 1.00 76.31 283 TYR A C 1
ATOM 2250 O O . TYR A 1 283 ? 1.053 -3.841 5.987 1.00 76.31 283 TYR A O 1
ATOM 2258 N N . LEU A 1 284 ? 1.447 -1.743 5.289 1.00 74.19 284 LEU A N 1
ATOM 2259 C CA . LEU A 1 284 ? 1.087 -1.126 6.574 1.00 74.19 284 LEU A CA 1
ATOM 2260 C C . LEU A 1 284 ? -0.358 -1.483 6.981 1.00 74.19 284 LEU A C 1
ATOM 2262 O O . LEU A 1 284 ? -0.613 -1.793 8.141 1.00 74.19 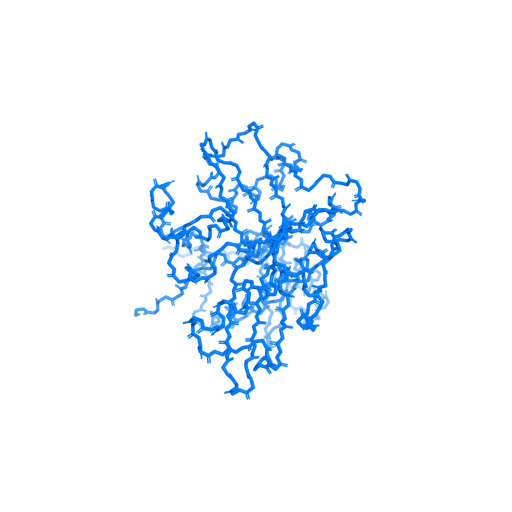284 LEU A O 1
ATOM 2266 N N . SER A 1 285 ? -1.280 -1.521 6.009 1.00 64.69 285 SER A N 1
ATOM 2267 C CA . SER A 1 285 ? -2.704 -1.885 6.180 1.00 64.69 285 SER A CA 1
ATOM 2268 C C . SER A 1 285 ? -3.009 -3.381 5.996 1.00 64.69 285 SER A C 1
ATOM 2270 O O . SER A 1 285 ? -4.145 -3.842 6.160 1.00 64.69 285 SER A O 1
ATOM 2272 N N . GLY A 1 286 ? -2.001 -4.130 5.546 1.00 53.19 286 GLY A N 1
ATOM 2273 C CA . GLY A 1 286 ? -2.143 -5.431 4.906 1.00 53.19 286 GLY A CA 1
ATOM 2274 C C . GLY A 1 286 ? -1.476 -6.588 5.637 1.00 53.19 286 GLY A C 1
ATOM 2275 O O . GLY A 1 286 ? -1.576 -7.703 5.129 1.00 53.19 286 GLY A O 1
ATOM 2276 N N . MET A 1 287 ? -0.841 -6.383 6.798 1.00 49.44 287 MET A N 1
ATOM 2277 C CA . MET A 1 287 ? -0.412 -7.514 7.632 1.00 49.44 287 MET A CA 1
ATOM 2278 C C . MET A 1 287 ? -1.661 -8.183 8.223 1.00 49.44 287 MET A C 1
ATOM 2280 O O . MET A 1 287 ? -2.100 -7.884 9.325 1.00 49.44 287 MET A O 1
ATOM 2284 N N . ARG A 1 288 ? -2.329 -9.020 7.425 1.00 38.38 288 ARG A N 1
ATOM 2285 C CA . ARG A 1 288 ? -3.490 -9.786 7.873 1.00 38.38 288 ARG A CA 1
ATOM 2286 C C . ARG A 1 288 ? -3.042 -11.120 8.479 1.00 38.38 288 ARG A C 1
ATOM 2288 O O . ARG A 1 288 ? -2.181 -11.778 7.890 1.00 38.38 288 ARG A O 1
ATOM 2295 N N . PRO A 1 289 ? -3.745 -11.603 9.515 1.00 30.91 289 PRO A N 1
ATOM 2296 C CA . PRO A 1 289 ? -3.799 -13.019 9.828 1.00 30.91 289 PRO A CA 1
ATOM 2297 C C . PRO A 1 289 ? -4.588 -13.734 8.719 1.00 30.91 289 PRO A C 1
ATOM 2299 O O . PRO A 1 289 ? -5.736 -13.388 8.425 1.00 30.91 289 PRO A O 1
ATOM 2302 N N . LYS A 1 290 ? -3.987 -14.738 8.074 1.00 26.42 290 LYS A N 1
ATOM 2303 C CA . LYS A 1 290 ? -4.770 -15.738 7.337 1.00 26.42 290 LYS A CA 1
ATOM 2304 C C . LYS A 1 290 ? -5.414 -16.656 8.371 1.00 26.42 290 LYS A C 1
ATOM 2306 O O . LYS A 1 290 ? -4.709 -17.312 9.130 1.00 26.42 290 LYS A O 1
ATOM 2311 N N . VAL A 1 291 ? -6.743 -16.705 8.386 1.00 27.31 291 VAL A N 1
ATOM 2312 C CA . VAL A 1 291 ? -7.491 -17.754 9.084 1.00 27.31 291 VAL A CA 1
ATOM 2313 C C . VAL A 1 291 ? -7.160 -19.075 8.393 1.00 27.31 291 VAL A C 1
ATOM 2315 O O . VAL A 1 291 ? -7.569 -19.294 7.254 1.00 27.31 291 VAL A O 1
ATOM 2318 N N . ILE A 1 292 ? -6.392 -19.934 9.060 1.00 27.11 292 ILE A N 1
ATOM 2319 C CA . ILE A 1 292 ? -6.381 -21.363 8.753 1.00 27.11 292 ILE A CA 1
ATOM 2320 C C . ILE A 1 292 ? -7.450 -21.964 9.659 1.00 27.11 292 ILE A C 1
ATOM 2322 O O . ILE A 1 292 ? -7.327 -21.924 10.881 1.00 27.11 292 ILE A O 1
ATOM 2326 N N . GLN A 1 293 ? -8.534 -22.433 9.049 1.00 25.16 293 GLN A N 1
ATOM 2327 C CA . GLN A 1 293 ? -9.507 -23.279 9.728 1.00 25.16 293 GLN A CA 1
ATOM 2328 C C . GLN A 1 293 ? -8.810 -24.604 10.064 1.00 25.16 293 GLN A C 1
ATOM 2330 O O . GLN A 1 293 ? -8.279 -25.246 9.158 1.00 25.16 293 GLN A O 1
ATOM 2335 N N . ASN A 1 294 ? -8.795 -24.972 11.346 1.00 31.45 294 ASN A N 1
ATOM 2336 C CA . ASN A 1 294 ? -8.611 -26.357 11.778 1.00 31.45 294 ASN A CA 1
ATOM 2337 C C . ASN A 1 294 ? -9.987 -26.961 12.035 1.00 31.45 294 ASN A C 1
ATOM 2339 O O . ASN A 1 294 ? -10.797 -26.262 12.688 1.00 31.45 294 ASN A O 1
#

Secondary structure (DSSP, 8-state):
----PPPPTHHHHTTS--HHHHHHHHHHTTEEEEEETTEEEEEEHHHHHTSHHHHHHHHHHHHHHHT-STT--SEE-GGGS-HHHHHHHHHHHGGGGGGB-TTS-EEEEEEEEEEEEETTS-EEEEEEEEEEETTEEEE--S-GGGTTS--SS-------HHHHHHTT--GGGG-------TTS-TTTHHHHHHHHHHHHHHHHHHHHHHHHHHHHHHHTT-----EE--GGGS-HHHHHHHHHHHHHHHS--GGGEEEEEEEEEEEEEEEETTEEEEEEGGGGGT-PPP----

Sequence (294 aa):
MTTNATPPAFLQELRGDDPKTIQRVAEREGFEAFQKEDAWYLIPRTLLSQSQIARANRILSHLLERFSDEEAPTSFTLDSLPPTIAEEMRLVLGDIANRLDSGDRFKLNVNIHLRGRLKNETTFYIPFVARATGDKVVWSTTNWRDASSSSGQGTVSVPTETFLRQFGIRVEWGLLCFHYNSRIDGSHLKTAADVITDYDAAQREAIQQTIRSLQERLMRNAPVPIGTVSVGELPSDVQESLAKYLQEQYNATLADLSEVELLPEVFISVPLKSHYISFPIKYLSGMRPKVIQN

Foldseek 3Di:
DDPPDDPDPLVVQVPDPDPVSVQVSLVVVQWHWDDDDPDIDTHHVVQVCPDLLVLLLVLLVQLLVQLVDLPRAQKDALVRDDVSNSVSVCVLCDCVSVQFDNVDIKGKKKFKKKWFAFPVRDIDIQGGQWIFARQDIGGDLPPSVCSVPDDDPDDLPPQDCVNCVVVVNHPCVLDDDDDDDPPDDPVCVVVVVVVVVVVLVVSLVSSVVSQVSVQCSRCVNYPDDAFWDQLVSDPPSSQVSVQVNCCVPPVDGSVRIPIMGIDMFMWIWTHGPPDINIDGSSVSNVSHDDDDDD

Radius of gyration: 23.97 Å; chains: 1; bounding box: 59×47×74 Å